Protein AF-A0A954PFH3-F1 (afdb_monomer_lite)

Secondary structure (DSSP, 8-state):
---------------------------------EEEEEEEEETTEEEEEEEEEEEETTEEEEEEE-SS-EEEEEEEEE-SSEEEEEEEEEETTEEEEEEEEEEEETTEEEEEEEEEETTEEEEEEEEEEEE---HHHH-EEEEE-EE-TTS-EE--EEEEEEETTEEEEEEEETTEEEE-EEEEEETTEEEEEEEEEETTEEEEEEEEEEEETTEEEEEEEEEETTEEEEEEEEEEE----HHHHHH-EEEEEEEE-TT--EE--EEEEEEETTEEEEEEEETTEEEEE---EEETTEEEEEEEEEETTEEEEEEEEEEEETTEEEEEEEEEETTEEEEEEEEEEE--

Sequence (348 aa):
MKVCSPRGFLKVLTLLAAMLPCIQANAKDAVLDGTWKWQSEIGDSTIHSVLQLETEGKTLTGNYRNDNINVPINKAEFDGKSVSFEIRFEYNGNEMTGKFKGSYEDTKIAGEIEILNGSQTAIEFPWNASRSTEAKDVVGDWDFHYTAPDGVTYEPRLTVALADGKLTGKISTGQDSLDVRDLKLEDHTLSFRYNIPYQGQDLSLFYQCQPRGNKLNGLLEYSFGGQSGDFDIEATRQVMDKNLVAFVGQWACEATDPDGVEHRPVLTVEKNGKGLKAVIDNGGLKTTVDEIKYADGHYIFSCVFSHDGLDVSLNWKCKTDGDGLSGEIDYDANGDRGTLSVVGKRKN

pLDDT: mean 88.37, std 16.19, range [28.97, 98.5]

Radius of gyration: 29.62 Å; chains: 1; bounding box: 73×47×129 Å

Structure (mmCIF, N/CA/C/O backbone):
data_AF-A0A954PFH3-F1
#
_entry.id   AF-A0A954PFH3-F1
#
loop_
_atom_site.group_PDB
_atom_site.id
_atom_site.type_symbol
_atom_site.label_atom_id
_atom_site.label_alt_id
_atom_site.label_comp_id
_atom_site.label_asym_id
_atom_site.label_entity_id
_atom_site.label_seq_id
_atom_site.pdbx_PDB_ins_code
_atom_site.Cartn_x
_atom_site.Cartn_y
_atom_site.Cartn_z
_atom_site.occupancy
_atom_site.B_iso_or_equiv
_atom_site.auth_seq_id
_atom_site.auth_comp_id
_atom_site.auth_asym_id
_atom_site.auth_atom_id
_atom_site.pdbx_PDB_model_num
ATOM 1 N N . MET A 1 1 ? -2.648 -19.316 92.237 1.00 36.91 1 MET A N 1
ATOM 2 C CA . MET A 1 1 ? -3.486 -20.213 91.407 1.00 36.91 1 MET A CA 1
ATOM 3 C C . MET A 1 1 ? -4.575 -19.385 90.750 1.00 36.91 1 MET A C 1
ATOM 5 O O . MET A 1 1 ? -5.242 -18.702 91.509 1.00 36.91 1 MET A O 1
ATOM 9 N N . LYS A 1 2 ? -4.775 -19.537 89.422 1.00 39.62 2 LYS A N 1
ATOM 10 C CA . LYS A 1 2 ? -5.997 -19.187 88.647 1.00 39.62 2 LYS A CA 1
ATOM 11 C C . LYS A 1 2 ? -6.385 -17.686 88.622 1.00 39.62 2 LYS A C 1
ATOM 13 O O . LYS A 1 2 ? -6.405 -17.064 89.664 1.00 39.62 2 LYS A O 1
ATOM 18 N N . VAL A 1 3 ? -6.777 -16.987 87.554 1.00 36.62 3 VAL A N 1
ATOM 19 C CA . VAL A 1 3 ? -6.929 -17.058 86.075 1.00 36.62 3 VAL A CA 1
ATOM 20 C C . VAL A 1 3 ? -7.016 -15.549 85.689 1.00 36.62 3 VAL A C 1
ATOM 22 O O . VAL A 1 3 ? -7.466 -14.763 86.516 1.00 36.62 3 VAL A O 1
ATOM 25 N N . CYS A 1 4 ? -6.518 -15.022 84.568 1.00 33.00 4 CYS A N 1
ATOM 26 C CA . CYS A 1 4 ? -7.296 -14.788 83.340 1.00 33.00 4 CYS A CA 1
ATOM 27 C C . CYS A 1 4 ? -6.494 -13.913 82.363 1.00 33.00 4 CYS A C 1
ATOM 29 O O . CYS A 1 4 ? -5.795 -12.990 82.767 1.00 33.00 4 CYS A O 1
ATOM 31 N N . SER A 1 5 ? -6.641 -14.238 81.082 1.00 35.88 5 SER A N 1
ATOM 32 C CA . SER A 1 5 ? -6.096 -13.572 79.894 1.00 35.88 5 SER A CA 1
ATOM 33 C C . SER A 1 5 ? -7.120 -12.533 79.348 1.00 35.88 5 SER A C 1
ATOM 35 O O . SER A 1 5 ? -8.049 -12.183 80.074 1.00 35.88 5 SER A O 1
ATOM 37 N N . PRO A 1 6 ? -7.069 -12.084 78.079 1.00 58.31 6 PRO A N 1
ATOM 38 C CA . PRO A 1 6 ? -6.488 -10.838 77.566 1.00 58.31 6 PRO A CA 1
ATOM 39 C C . PRO A 1 6 ? -7.574 -9.889 76.992 1.00 58.31 6 PRO A C 1
ATOM 41 O O . PRO A 1 6 ? -8.746 -10.259 76.962 1.00 58.31 6 PRO A O 1
ATOM 44 N N . ARG A 1 7 ? -7.195 -8.713 76.452 1.00 37.19 7 ARG A N 1
ATOM 45 C CA . ARG A 1 7 ? -7.704 -8.110 75.183 1.00 37.19 7 ARG A CA 1
ATOM 46 C C . ARG A 1 7 ? -7.500 -6.591 75.140 1.00 37.19 7 ARG A C 1
ATOM 48 O O . ARG A 1 7 ? -8.089 -5.852 75.917 1.00 37.19 7 ARG A O 1
ATOM 55 N N . GLY A 1 8 ? -6.766 -6.144 74.127 1.00 34.28 8 GLY A N 1
ATOM 56 C CA . GLY A 1 8 ? -6.786 -4.777 73.612 1.00 34.28 8 GLY A CA 1
ATOM 57 C C . GLY A 1 8 ? -6.535 -4.834 72.109 1.00 34.28 8 GLY A C 1
ATOM 58 O O . GLY A 1 8 ? -5.398 -4.759 71.666 1.00 34.28 8 GLY A O 1
ATOM 59 N N . PHE A 1 9 ? -7.597 -5.087 71.343 1.00 35.50 9 PHE A N 1
ATOM 60 C CA . PHE A 1 9 ? -7.605 -5.078 69.879 1.00 35.50 9 PHE A CA 1
ATOM 61 C C . PHE A 1 9 ? -7.481 -3.631 69.380 1.00 35.50 9 PHE A C 1
ATOM 63 O O . PHE A 1 9 ? -8.394 -2.840 69.607 1.00 35.50 9 PHE A O 1
ATOM 70 N N . LEU A 1 10 ? -6.412 -3.300 68.652 1.00 29.59 10 LEU A N 1
ATOM 71 C CA . LEU A 1 10 ? -6.372 -2.114 67.796 1.00 29.59 10 LEU A CA 1
ATOM 72 C C . LEU A 1 10 ? -6.650 -2.568 66.357 1.00 29.59 10 LEU A C 1
ATOM 74 O O . LEU A 1 10 ? -5.826 -3.231 65.731 1.00 29.59 10 LEU A O 1
ATOM 78 N N . LYS A 1 11 ? -7.852 -2.269 65.855 1.00 35.09 11 LYS A N 1
ATOM 79 C CA . LYS A 1 11 ? -8.213 -2.465 64.446 1.00 35.09 11 LYS A CA 1
ATOM 80 C C . LYS A 1 11 ? -7.537 -1.370 63.620 1.00 35.09 11 LYS A C 1
ATOM 82 O O . LYS A 1 11 ? -7.971 -0.224 63.665 1.00 35.09 11 LYS A O 1
ATOM 87 N N . VAL A 1 12 ? -6.503 -1.725 62.864 1.00 32.19 12 VAL A N 1
ATOM 88 C CA . VAL A 1 12 ? -5.984 -0.887 61.776 1.00 32.19 12 VAL A CA 1
ATOM 89 C C . VAL A 1 12 ? -6.820 -1.199 60.537 1.00 32.19 12 VAL A C 1
ATOM 91 O O . VAL A 1 12 ? -6.791 -2.312 60.019 1.00 32.19 12 VAL A O 1
ATOM 94 N N . LEU A 1 13 ? -7.636 -0.232 60.122 1.00 31.58 13 LEU A N 1
ATOM 95 C CA . LEU A 1 13 ? -8.399 -0.269 58.881 1.00 31.58 13 LEU A CA 1
ATOM 96 C C . LEU A 1 13 ? -7.487 0.252 57.763 1.00 31.58 13 LEU A C 1
ATOM 98 O O . LEU A 1 13 ? -7.365 1.459 57.569 1.00 31.58 13 LEU A O 1
ATOM 102 N N . THR A 1 14 ? -6.801 -0.650 57.064 1.00 35.19 14 THR A N 1
ATOM 103 C CA . THR A 1 14 ? -5.990 -0.302 55.892 1.00 35.19 14 THR A CA 1
ATOM 104 C C . THR A 1 14 ? -6.918 -0.150 54.688 1.00 35.19 14 THR A C 1
ATOM 106 O O . THR A 1 14 ? -7.378 -1.138 54.118 1.00 35.19 14 THR A O 1
ATOM 109 N N . LEU A 1 15 ? -7.236 1.094 54.326 1.00 28.97 15 LEU A N 1
ATOM 110 C CA . LEU A 1 15 ? -7.952 1.423 53.096 1.00 28.97 15 LEU A CA 1
ATOM 111 C C . LEU A 1 15 ? -6.965 1.288 51.923 1.00 28.97 15 LEU A C 1
ATOM 113 O O . LEU A 1 15 ? -6.173 2.191 51.660 1.00 28.97 15 LEU A O 1
ATOM 117 N N . LEU A 1 16 ? -6.964 0.134 51.255 1.00 32.41 16 LEU A N 1
ATOM 118 C CA . LEU A 1 16 ? -6.211 -0.071 50.019 1.00 32.41 16 LEU A CA 1
ATOM 119 C C . LEU A 1 16 ? -7.017 0.560 48.873 1.00 32.41 16 LEU A C 1
ATOM 121 O O . LEU A 1 16 ? -7.935 -0.055 48.334 1.00 32.41 16 LEU A O 1
ATOM 125 N N . ALA A 1 17 ? -6.725 1.819 48.545 1.00 37.28 17 ALA A N 1
ATOM 126 C CA . ALA A 1 17 ? -7.221 2.435 47.321 1.00 37.28 17 ALA A CA 1
ATOM 127 C C . ALA A 1 17 ? -6.550 1.728 46.135 1.00 37.28 17 ALA A C 1
ATOM 129 O O . ALA A 1 17 ? -5.360 1.916 45.885 1.00 37.28 17 ALA A O 1
ATOM 130 N N . ALA A 1 18 ? -7.302 0.881 45.433 1.00 39.62 18 ALA A N 1
ATOM 131 C CA . ALA A 1 18 ? -6.901 0.371 44.133 1.00 39.62 18 ALA A CA 1
ATOM 132 C C . ALA A 1 18 ? -6.819 1.563 43.167 1.00 39.62 18 ALA A C 1
ATOM 134 O O . ALA A 1 18 ? -7.839 2.046 42.677 1.00 39.62 18 ALA A O 1
ATOM 135 N N . MET A 1 19 ? -5.607 2.073 42.937 1.00 36.25 19 MET A N 1
ATOM 136 C CA . MET A 1 19 ? -5.338 2.923 41.784 1.00 36.25 19 MET A CA 1
ATOM 137 C C . MET A 1 19 ? -5.490 2.045 40.546 1.00 36.25 19 MET A C 1
ATOM 139 O O . MET A 1 19 ? -4.603 1.256 40.229 1.00 36.25 19 MET A O 1
ATOM 143 N N . LEU A 1 20 ? -6.634 2.157 39.866 1.00 36.69 20 LEU A N 1
ATOM 144 C CA . LEU A 1 20 ? -6.690 1.776 38.462 1.00 36.69 20 LEU A CA 1
ATOM 145 C C . LEU A 1 20 ? -5.627 2.610 37.732 1.00 36.69 20 LEU A C 1
ATOM 147 O O . LEU A 1 20 ? -5.618 3.833 37.919 1.00 36.69 20 LEU A O 1
ATOM 151 N N . PRO A 1 21 ? -4.740 2.003 36.926 1.00 33.88 21 PRO A N 1
ATOM 152 C CA . PRO A 1 21 ? -3.940 2.774 35.996 1.00 33.88 21 PRO A CA 1
ATOM 153 C C . PRO A 1 21 ? -4.910 3.538 35.094 1.00 33.88 21 PRO A C 1
ATOM 155 O O . PRO A 1 21 ? -5.675 2.963 34.321 1.00 33.88 21 PRO A O 1
ATOM 158 N N . CYS A 1 22 ? -4.927 4.858 35.264 1.00 32.38 22 CYS A N 1
ATOM 159 C C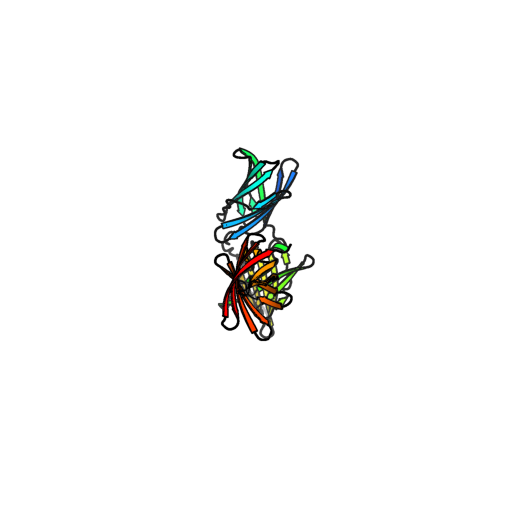A . CYS A 1 22 ? -5.501 5.758 34.288 1.00 32.38 22 CYS A CA 1
ATOM 160 C C . CYS A 1 22 ? -4.612 5.612 33.057 1.00 32.38 22 CYS A C 1
ATOM 162 O O . CYS A 1 22 ? -3.490 6.119 33.057 1.00 32.38 22 CYS A O 1
ATOM 164 N N . ILE A 1 23 ? -5.076 4.855 32.061 1.00 38.12 23 ILE A N 1
ATOM 165 C CA . ILE A 1 23 ? -4.494 4.873 30.723 1.00 38.12 23 ILE A CA 1
ATOM 166 C C . ILE A 1 23 ? -4.633 6.324 30.271 1.00 38.12 23 ILE A C 1
ATOM 168 O O . ILE A 1 23 ? -5.717 6.773 29.892 1.00 38.12 23 ILE A O 1
ATOM 172 N N . GLN A 1 24 ? -3.559 7.093 30.420 1.00 32.38 24 GLN A N 1
ATOM 173 C CA . GLN A 1 24 ? -3.474 8.416 29.840 1.00 32.38 24 GLN A CA 1
ATOM 174 C C . GLN A 1 24 ? -3.449 8.180 28.339 1.00 32.38 24 GLN A C 1
ATOM 176 O O . GLN A 1 24 ? -2.426 7.801 27.779 1.00 32.38 24 GLN A O 1
ATOM 181 N N . ALA A 1 25 ? -4.607 8.337 27.699 1.00 34.12 25 ALA A N 1
ATOM 182 C CA . ALA A 1 25 ? -4.674 8.468 26.261 1.00 34.12 25 ALA A CA 1
ATOM 183 C C . ALA A 1 25 ? -3.832 9.698 25.906 1.00 34.12 25 ALA A C 1
ATOM 185 O O . ALA A 1 25 ? -4.303 10.833 26.009 1.00 34.12 25 ALA A O 1
ATOM 186 N N . ASN A 1 26 ? -2.565 9.473 25.550 1.00 38.84 26 ASN A N 1
ATOM 187 C CA . ASN A 1 26 ? -1.795 10.443 24.792 1.00 38.84 26 ASN A CA 1
ATOM 188 C C . ASN A 1 26 ? -2.702 10.906 23.654 1.00 38.84 26 ASN A C 1
ATOM 190 O O . ASN A 1 26 ? -3.386 10.079 23.042 1.00 38.84 26 ASN A O 1
ATOM 194 N N . ALA A 1 27 ? -2.780 12.219 23.434 1.00 36.53 27 ALA A N 1
ATOM 195 C CA . ALA A 1 27 ? -3.540 12.783 22.330 1.00 36.53 27 ALA A CA 1
ATOM 196 C C . ALA A 1 27 ? -2.949 12.218 21.033 1.00 36.53 27 ALA A C 1
ATOM 198 O O . ALA A 1 27 ? -1.968 12.734 20.512 1.00 36.53 27 ALA A O 1
ATOM 199 N N . LYS A 1 28 ? -3.500 11.086 20.590 1.00 54.47 28 LYS A N 1
ATOM 200 C CA . LYS A 1 28 ? -3.125 10.391 19.369 1.00 54.47 28 LYS A CA 1
ATOM 201 C C . LYS A 1 28 ? -3.352 11.393 18.250 1.00 54.47 28 LYS A C 1
ATOM 203 O O . LYS A 1 28 ? -4.470 11.900 18.125 1.00 54.47 28 LYS A O 1
ATOM 208 N N . ASP A 1 29 ? -2.313 11.690 17.476 1.00 66.62 29 ASP A N 1
ATOM 209 C CA . ASP A 1 29 ? -2.469 12.486 16.264 1.00 66.62 29 ASP A CA 1
ATOM 210 C C . ASP A 1 29 ? -3.638 11.907 15.462 1.00 66.62 29 ASP A C 1
ATOM 212 O O . ASP A 1 29 ? -3.752 10.691 15.277 1.00 66.62 29 ASP A O 1
ATOM 216 N N . ALA A 1 30 ? -4.575 12.761 15.063 1.00 80.44 30 ALA A N 1
ATOM 217 C CA . ALA A 1 30 ? -5.761 12.320 14.353 1.00 80.44 30 ALA A CA 1
ATOM 218 C C . ALA A 1 30 ? -5.347 11.718 12.998 1.00 80.44 30 ALA A C 1
ATOM 220 O O . ALA A 1 30 ? -4.820 12.428 12.144 1.00 80.44 30 ALA A O 1
ATOM 221 N N . VAL A 1 31 ? -5.582 10.416 12.791 1.00 87.38 31 VAL A N 1
ATOM 222 C CA . VAL A 1 31 ? -5.240 9.722 11.535 1.00 87.38 31 VAL A CA 1
ATOM 223 C C . VAL A 1 31 ? -6.499 9.325 10.769 1.00 87.38 31 VAL A C 1
ATOM 225 O O . VAL A 1 31 ? -7.188 8.359 11.114 1.00 87.38 31 VAL A O 1
ATOM 228 N N . LEU A 1 32 ? -6.778 10.054 9.689 1.00 92.38 32 LEU A N 1
ATOM 229 C CA . LEU A 1 32 ? -7.942 9.819 8.836 1.00 92.38 32 LEU A CA 1
ATOM 230 C C . LEU A 1 32 ? -7.763 8.623 7.878 1.00 92.38 32 LEU A C 1
ATOM 232 O O . LEU A 1 32 ? -8.754 8.051 7.422 1.00 92.38 32 LEU A O 1
ATOM 236 N N . ASP A 1 33 ? -6.519 8.212 7.618 1.00 93.00 33 ASP A N 1
ATOM 237 C CA . ASP A 1 33 ? -6.161 7.136 6.689 1.00 93.00 33 ASP A CA 1
ATOM 238 C C . ASP A 1 33 ? -6.916 5.829 6.957 1.00 93.00 33 ASP A C 1
ATOM 240 O O . ASP A 1 33 ? -7.136 5.423 8.105 1.00 93.00 33 ASP A O 1
ATOM 244 N N . GLY A 1 34 ? -7.257 5.127 5.879 1.00 92.81 34 GLY A N 1
ATOM 245 C CA . GLY A 1 34 ? -7.949 3.845 5.894 1.00 92.81 34 GLY A CA 1
ATOM 246 C C . GLY A 1 34 ? -9.275 3.865 5.140 1.00 92.81 34 GLY A C 1
ATOM 247 O O . GLY A 1 34 ? -9.565 4.765 4.352 1.00 92.81 34 GLY A O 1
ATOM 248 N N . THR A 1 35 ? -10.076 2.829 5.378 1.00 94.38 35 THR A N 1
ATOM 249 C CA . THR A 1 35 ? -11.357 2.625 4.701 1.00 94.38 35 THR A CA 1
ATOM 250 C C . THR A 1 35 ? -12.517 3.067 5.589 1.00 94.38 35 THR A C 1
ATOM 252 O O . THR A 1 35 ? -12.589 2.740 6.776 1.00 94.38 35 THR A O 1
ATOM 255 N N . TRP A 1 36 ? -13.462 3.768 4.979 1.00 96.88 36 TRP A N 1
ATOM 256 C CA . TRP A 1 36 ? -14.671 4.309 5.580 1.00 96.88 36 TRP A CA 1
ATOM 257 C C . TRP A 1 36 ? -15.882 3.817 4.806 1.00 96.88 36 TRP A C 1
ATOM 259 O O . TRP A 1 36 ? -15.852 3.763 3.576 1.00 96.88 36 TRP A O 1
ATOM 269 N N . LYS A 1 37 ? -16.949 3.451 5.513 1.00 96.62 37 LYS A N 1
ATOM 270 C CA . LYS A 1 37 ? -18.179 2.952 4.901 1.00 96.62 37 LYS A CA 1
ATOM 271 C C . LYS A 1 37 ? -19.409 3.575 5.518 1.00 96.62 37 LYS A C 1
ATOM 273 O O . LYS A 1 37 ? -19.459 3.795 6.726 1.00 96.62 37 LYS A O 1
ATOM 278 N N . TRP A 1 38 ? -20.410 3.806 4.685 1.00 97.50 38 TRP A N 1
ATOM 279 C CA . TRP A 1 38 ? -21.738 4.218 5.116 1.00 97.50 38 TRP A CA 1
ATOM 280 C C . TRP A 1 38 ? -22.794 3.736 4.137 1.00 97.50 38 TRP A C 1
ATOM 282 O O . TRP A 1 38 ? -22.499 3.271 3.032 1.00 97.50 38 TRP A O 1
ATOM 292 N N . GLN A 1 39 ? -24.033 3.887 4.576 1.00 95.81 39 GLN A N 1
ATOM 293 C CA . GLN A 1 39 ? -25.226 3.678 3.786 1.00 95.81 39 GLN A CA 1
ATOM 294 C C . GLN A 1 39 ? -26.020 4.983 3.762 1.00 95.81 39 GLN A C 1
ATOM 296 O O . GLN A 1 39 ? -26.132 5.658 4.788 1.00 95.81 39 GLN A O 1
ATOM 301 N N . SER A 1 40 ? -26.545 5.337 2.594 1.00 93.19 40 SER A N 1
ATOM 302 C CA . SER A 1 40 ? -27.431 6.488 2.412 1.00 93.19 40 SER A CA 1
ATOM 303 C C . SER A 1 40 ? -28.746 6.016 1.809 1.00 93.19 40 SER A C 1
ATOM 305 O O . SER A 1 40 ? -28.733 5.272 0.831 1.00 93.19 40 SER A O 1
ATOM 307 N N . GLU A 1 41 ? -29.861 6.468 2.377 1.00 91.12 41 GLU A N 1
ATOM 308 C CA . GLU A 1 41 ? -31.196 6.262 1.811 1.00 91.12 41 GLU A CA 1
ATOM 309 C C . GLU A 1 41 ? -31.586 7.514 1.023 1.00 91.12 41 GLU A C 1
ATOM 311 O O . GLU A 1 41 ? -31.682 8.605 1.591 1.00 91.12 41 GLU A O 1
ATOM 316 N N . ILE A 1 42 ? -31.779 7.373 -0.288 1.00 86.25 42 ILE A N 1
ATOM 317 C CA . ILE A 1 42 ? -32.183 8.464 -1.178 1.00 86.25 42 ILE A CA 1
ATOM 318 C C . ILE A 1 42 ? -33.427 8.014 -1.940 1.00 86.25 42 ILE A C 1
ATOM 320 O O . ILE A 1 42 ? -33.354 7.193 -2.855 1.00 86.25 42 ILE A O 1
ATOM 324 N N . GLY A 1 43 ? -34.587 8.550 -1.554 1.00 86.69 43 GLY A N 1
ATOM 325 C CA . GLY A 1 43 ? -35.873 8.048 -2.040 1.00 86.69 43 GLY A CA 1
ATOM 326 C C . GLY A 1 43 ? -36.060 6.580 -1.649 1.00 86.69 43 GLY A C 1
ATOM 327 O O . GLY A 1 43 ? -35.909 6.239 -0.481 1.00 86.69 43 GLY A O 1
ATOM 328 N N . ASP A 1 44 ? -36.339 5.722 -2.633 1.00 89.31 44 ASP A N 1
ATOM 329 C CA . ASP A 1 44 ? -36.506 4.271 -2.442 1.00 89.31 44 ASP A CA 1
ATOM 330 C C . ASP A 1 44 ? -35.204 3.473 -2.661 1.00 89.31 44 ASP A C 1
ATOM 332 O O . ASP A 1 44 ? -35.228 2.246 -2.749 1.00 89.31 44 ASP A O 1
ATOM 336 N N . SER A 1 45 ? -34.065 4.156 -2.825 1.00 88.75 45 SER A N 1
ATOM 337 C CA . SER A 1 45 ? -32.772 3.528 -3.105 1.00 88.75 45 SER A CA 1
ATOM 338 C C . SER A 1 45 ? -31.824 3.615 -1.918 1.00 88.75 45 SER A C 1
ATOM 340 O O . SER A 1 45 ? -31.603 4.686 -1.353 1.00 88.75 45 SER A O 1
ATOM 342 N N . THR A 1 46 ? -31.185 2.487 -1.629 1.00 93.69 46 THR A N 1
ATOM 343 C CA . THR A 1 46 ? -30.094 2.373 -0.667 1.00 93.69 46 THR A CA 1
ATOM 344 C C . THR A 1 46 ? -28.758 2.392 -1.406 1.00 93.69 46 THR A C 1
ATOM 346 O O . THR A 1 46 ? -28.533 1.575 -2.296 1.00 93.69 46 THR A O 1
ATOM 349 N N . ILE A 1 47 ? -27.852 3.297 -1.033 1.00 92.81 47 ILE A N 1
ATOM 350 C CA . ILE A 1 47 ? -26.514 3.408 -1.631 1.00 92.81 47 ILE A CA 1
ATOM 351 C C . ILE A 1 47 ? -25.464 2.976 -0.614 1.00 92.81 47 ILE A C 1
ATOM 353 O O . ILE A 1 47 ? -25.314 3.605 0.436 1.00 92.81 47 ILE A O 1
ATOM 357 N N . HIS A 1 48 ? -24.680 1.954 -0.959 1.00 96.12 48 HIS A N 1
ATOM 358 C CA . HIS A 1 48 ? -23.521 1.535 -0.177 1.00 96.12 48 HIS A CA 1
ATOM 359 C C . HIS A 1 48 ? -22.273 2.257 -0.666 1.00 96.12 48 HIS A C 1
ATOM 361 O O . HIS A 1 48 ? -21.844 2.101 -1.807 1.00 96.12 48 HIS A O 1
ATOM 367 N N . SER A 1 49 ? -21.681 3.057 0.211 1.00 97.12 49 SER A N 1
ATOM 368 C CA . SER A 1 49 ? -20.517 3.865 -0.126 1.00 97.12 49 SER A CA 1
ATOM 369 C C . SER A 1 49 ? -19.273 3.385 0.607 1.00 97.12 49 SER A C 1
ATOM 371 O O . SER A 1 49 ? -19.322 2.993 1.776 1.00 97.12 49 SER A O 1
ATOM 373 N N . VAL A 1 50 ? -18.144 3.447 -0.092 1.00 97.12 50 VAL A N 1
ATOM 374 C CA . VAL A 1 50 ? -16.807 3.156 0.414 1.00 97.12 50 VAL A CA 1
ATOM 375 C C . VAL A 1 50 ? -15.896 4.321 0.051 1.00 97.12 50 VAL A C 1
ATOM 377 O O . VAL A 1 50 ? -15.805 4.706 -1.111 1.00 97.12 50 VAL A O 1
ATOM 380 N N . LEU A 1 51 ? -15.186 4.852 1.037 1.00 97.38 51 LEU A N 1
ATOM 381 C CA . LEU A 1 51 ? -14.155 5.865 0.856 1.00 97.38 51 LEU A CA 1
ATOM 382 C C . LEU A 1 51 ? -12.836 5.314 1.394 1.00 97.38 51 LEU A C 1
ATOM 384 O O . LEU A 1 51 ? -12.755 4.920 2.554 1.00 97.38 51 LEU A O 1
ATOM 388 N N . GLN A 1 52 ? -11.813 5.270 0.550 1.00 95.00 52 GLN A N 1
ATOM 389 C CA . GLN A 1 52 ? -10.450 4.911 0.940 1.00 95.00 52 GLN A CA 1
ATOM 390 C C . GLN A 1 52 ? -9.604 6.173 0.962 1.00 95.00 52 GLN A C 1
ATOM 392 O O . GLN A 1 52 ? -9.601 6.902 -0.027 1.00 95.00 52 GLN A O 1
ATOM 397 N N . LEU A 1 53 ? -8.924 6.425 2.078 1.00 95.06 53 LEU A N 1
ATOM 398 C CA . LEU A 1 53 ? -8.119 7.621 2.308 1.00 95.06 53 LEU A CA 1
ATOM 399 C C . LEU A 1 53 ? -6.679 7.259 2.656 1.00 95.06 53 LEU A C 1
ATOM 401 O O . LEU A 1 53 ? -6.437 6.322 3.419 1.00 95.06 53 LEU A O 1
ATOM 405 N N . GLU A 1 54 ? -5.746 8.048 2.141 1.00 90.69 54 GLU A N 1
ATOM 406 C CA . GLU A 1 54 ? -4.319 7.930 2.425 1.00 90.69 54 GLU A CA 1
ATOM 407 C C . GLU A 1 54 ? -3.661 9.312 2.467 1.00 90.69 54 GLU A C 1
ATOM 409 O O . GLU A 1 54 ? -3.913 10.159 1.602 1.00 90.69 54 GLU A O 1
ATOM 414 N N . THR A 1 55 ? -2.811 9.537 3.471 1.00 87.56 55 THR A N 1
ATOM 415 C CA . THR A 1 55 ? -2.049 10.777 3.615 1.00 87.56 55 THR A CA 1
ATOM 416 C C . THR A 1 55 ? -0.640 10.605 3.051 1.00 87.56 55 THR A C 1
ATOM 418 O O . THR A 1 55 ? 0.207 9.934 3.641 1.00 87.56 55 THR A O 1
ATOM 421 N N . GLU A 1 56 ? -0.355 11.291 1.944 1.00 77.06 56 GLU A N 1
ATOM 422 C CA . GLU A 1 56 ? 0.986 11.404 1.367 1.00 77.06 56 GLU A CA 1
ATOM 423 C C . GLU A 1 56 ? 1.586 12.767 1.748 1.00 77.06 56 GLU A C 1
ATOM 425 O O . GLU A 1 56 ? 1.246 13.821 1.199 1.00 77.06 56 GLU A O 1
ATOM 430 N N . GLY A 1 57 ? 2.479 12.776 2.741 1.00 76.81 57 GLY A N 1
ATOM 431 C CA . GLY A 1 57 ? 3.078 14.009 3.256 1.00 76.81 57 GLY A CA 1
ATOM 432 C C . GLY A 1 57 ? 2.044 14.922 3.924 1.00 76.81 57 GLY A C 1
ATOM 433 O O . GLY A 1 57 ? 1.638 14.669 5.053 1.00 76.81 57 GLY A O 1
ATOM 434 N N . LYS A 1 58 ? 1.649 16.009 3.246 1.00 77.94 58 LYS A N 1
ATOM 435 C CA . LYS A 1 58 ? 0.604 16.950 3.708 1.00 77.94 58 LYS A CA 1
ATOM 436 C C . LYS A 1 58 ? -0.699 16.839 2.913 1.00 77.94 58 LYS A C 1
ATOM 438 O O . LYS A 1 58 ? -1.623 17.610 3.157 1.00 77.94 58 LYS A O 1
ATOM 443 N N . THR A 1 59 ? -0.756 15.945 1.933 1.00 86.06 59 THR A N 1
ATOM 444 C CA . THR A 1 59 ? -1.883 15.835 1.012 1.00 86.06 59 THR A CA 1
ATOM 445 C C . THR A 1 59 ? -2.708 14.611 1.364 1.00 86.06 59 THR A C 1
ATOM 447 O O . THR A 1 59 ? -2.191 13.498 1.412 1.00 86.06 59 THR A O 1
ATOM 450 N N . LEU A 1 60 ? -4.004 14.826 1.582 1.00 92.06 60 LEU A N 1
ATOM 451 C CA . LEU A 1 60 ? -4.974 13.750 1.693 1.00 92.06 60 LEU A CA 1
ATOM 452 C C . LEU A 1 60 ? -5.405 13.337 0.286 1.00 92.06 60 LEU A C 1
ATOM 454 O O . LEU A 1 60 ? -5.844 14.163 -0.514 1.00 92.06 60 LEU A O 1
ATOM 458 N N . THR A 1 61 ? -5.271 12.057 -0.019 1.00 93.69 61 THR A N 1
ATOM 459 C CA . THR A 1 61 ? -5.711 11.463 -1.280 1.00 93.69 61 THR A CA 1
ATOM 460 C C . THR A 1 61 ? -6.689 10.338 -0.993 1.00 93.69 61 THR A C 1
ATOM 462 O O . THR A 1 61 ? -6.876 9.929 0.156 1.00 93.69 61 THR A O 1
ATOM 465 N N . GLY A 1 62 ? -7.361 9.853 -2.030 1.00 94.94 62 GLY A N 1
ATOM 466 C CA . GLY A 1 62 ? -8.304 8.774 -1.845 1.00 94.94 62 GLY A CA 1
ATOM 467 C C . GLY A 1 62 ? -9.158 8.473 -3.055 1.00 94.94 62 GLY A C 1
ATOM 468 O O . GLY A 1 62 ? -9.116 9.156 -4.080 1.00 94.94 62 GLY A O 1
ATOM 469 N N . ASN A 1 63 ? -9.970 7.440 -2.895 1.00 96.62 63 ASN A N 1
ATOM 470 C CA . ASN A 1 63 ? -10.902 6.978 -3.902 1.00 96.62 63 ASN A CA 1
ATOM 471 C C . ASN A 1 63 ? -12.270 6.737 -3.266 1.00 96.62 63 ASN A C 1
ATOM 473 O O . ASN A 1 63 ? -12.387 6.051 -2.245 1.00 96.62 63 ASN A O 1
ATOM 477 N N . TYR A 1 64 ? -13.298 7.304 -3.885 1.00 97.94 64 TYR A N 1
ATOM 478 C CA . TYR A 1 64 ? -14.690 7.082 -3.534 1.00 97.94 64 TYR A CA 1
ATOM 479 C C . TYR A 1 64 ? -15.294 6.038 -4.467 1.00 97.94 64 TYR A C 1
ATOM 481 O O . TYR A 1 64 ? -15.123 6.096 -5.688 1.00 97.94 64 TYR A O 1
ATOM 489 N N . ARG A 1 65 ? -16.052 5.107 -3.892 1.00 97.06 65 ARG A N 1
ATOM 490 C CA . ARG A 1 65 ? -16.783 4.100 -4.646 1.00 97.06 65 ARG A CA 1
ATOM 491 C C . ARG A 1 65 ? -18.167 3.845 -4.068 1.00 97.06 65 ARG A C 1
ATOM 493 O O . ARG A 1 65 ? -18.323 3.718 -2.857 1.00 97.06 65 ARG A O 1
ATOM 500 N N . ASN A 1 66 ? -19.136 3.667 -4.950 1.00 94.25 66 ASN A N 1
ATOM 501 C CA . ASN A 1 66 ? -20.399 2.992 -4.668 1.00 94.25 66 ASN A CA 1
ATOM 502 C C . ASN A 1 66 ? -20.689 1.981 -5.792 1.00 94.25 66 ASN A C 1
ATOM 504 O O . ASN A 1 66 ? -19.792 1.660 -6.572 1.00 94.25 66 ASN A O 1
ATOM 508 N N . ASP A 1 67 ? -21.917 1.475 -5.882 1.00 86.62 67 ASP A N 1
ATOM 509 C CA . ASP A 1 67 ? -22.281 0.440 -6.858 1.00 86.62 67 ASP A CA 1
ATOM 510 C C . ASP A 1 67 ? -22.085 0.858 -8.329 1.00 86.62 67 ASP A C 1
ATOM 512 O O . ASP A 1 67 ? -21.856 0.001 -9.179 1.00 86.62 67 ASP A O 1
ATOM 516 N N . ASN A 1 68 ? -22.129 2.160 -8.635 1.00 88.06 68 ASN A N 1
ATOM 517 C CA . ASN A 1 68 ? -22.067 2.681 -10.008 1.00 88.06 68 ASN A CA 1
ATOM 518 C C . ASN A 1 68 ? -20.899 3.647 -10.257 1.00 88.06 68 ASN A C 1
ATOM 520 O O . ASN A 1 68 ? -20.584 3.960 -11.402 1.00 88.06 68 ASN A O 1
ATOM 524 N N . ILE A 1 69 ? -20.271 4.152 -9.197 1.00 94.12 69 ILE A N 1
ATOM 525 C CA . ILE A 1 69 ? -19.247 5.196 -9.256 1.00 94.12 69 ILE A CA 1
ATOM 526 C C . ILE A 1 69 ? -17.959 4.641 -8.665 1.00 94.12 69 ILE A C 1
ATOM 528 O O . ILE A 1 69 ? -17.981 4.054 -7.589 1.00 94.12 69 ILE A O 1
ATOM 532 N N . ASN A 1 70 ? -16.832 4.878 -9.334 1.00 96.44 70 ASN A N 1
ATOM 533 C CA . ASN A 1 70 ? -15.495 4.605 -8.816 1.00 96.44 70 ASN A CA 1
ATOM 534 C C . ASN A 1 70 ? -14.541 5.703 -9.296 1.00 96.44 70 ASN A C 1
ATOM 536 O O . ASN A 1 70 ? -14.105 5.674 -10.447 1.00 96.44 70 ASN A O 1
ATOM 540 N N . VAL A 1 71 ? -14.294 6.705 -8.453 1.00 97.50 71 VAL A N 1
ATOM 541 C CA . VAL A 1 71 ? -13.595 7.935 -8.847 1.00 97.50 71 VAL A CA 1
ATOM 542 C C . VAL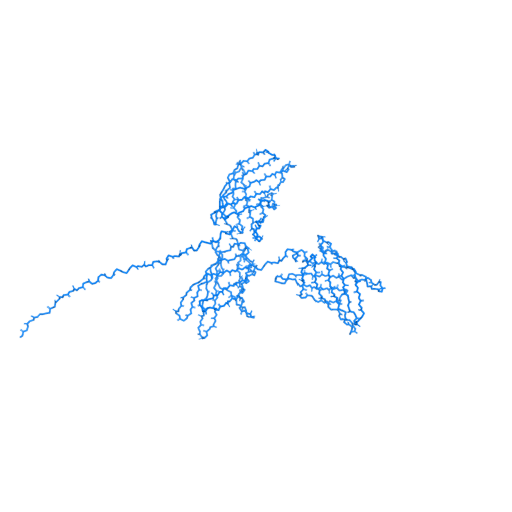 A 1 71 ? -12.649 8.423 -7.747 1.00 97.50 71 VAL A C 1
ATOM 544 O O . VAL A 1 71 ? -12.956 8.275 -6.558 1.00 97.50 71 VAL A O 1
ATOM 547 N N . PRO A 1 72 ? -11.520 9.056 -8.111 1.00 97.44 72 PRO A N 1
ATOM 548 C CA . PRO A 1 72 ? -10.649 9.691 -7.134 1.00 97.44 72 PRO A CA 1
ATOM 549 C C . PRO A 1 72 ? -11.349 10.879 -6.464 1.00 97.44 72 PRO A C 1
ATOM 551 O O . PRO A 1 72 ? -12.182 11.563 -7.071 1.00 97.44 72 PRO A O 1
ATOM 554 N N . ILE A 1 73 ? -10.971 11.157 -5.217 1.00 97.75 73 ILE A N 1
ATOM 555 C CA . ILE A 1 73 ? -11.377 12.391 -4.538 1.00 97.75 73 ILE A CA 1
ATOM 556 C C . ILE A 1 73 ? -10.506 13.567 -4.989 1.00 97.75 73 ILE A C 1
ATOM 558 O O . ILE A 1 73 ? -9.371 13.406 -5.430 1.00 97.75 73 ILE A O 1
ATOM 562 N N . ASN A 1 74 ? -11.038 14.772 -4.842 1.00 96.56 74 ASN A N 1
ATOM 563 C CA . ASN A 1 74 ? -10.411 16.029 -5.225 1.00 96.56 74 ASN A CA 1
ATOM 564 C C . ASN A 1 74 ? -10.551 17.037 -4.085 1.00 96.56 74 ASN A C 1
ATOM 566 O O . ASN A 1 74 ? -11.478 16.934 -3.286 1.00 96.56 74 ASN A O 1
ATOM 570 N N . LYS A 1 75 ? -9.662 18.039 -4.038 1.00 95.56 75 LYS A N 1
ATOM 571 C CA . LYS A 1 75 ? -9.701 19.137 -3.049 1.00 95.56 75 LYS A CA 1
ATOM 572 C C . LYS A 1 75 ? -9.914 18.645 -1.610 1.00 95.56 75 LYS A C 1
ATOM 574 O O . LYS A 1 75 ? -10.751 19.173 -0.885 1.00 95.56 75 LYS A O 1
ATOM 579 N N . ALA A 1 76 ? -9.213 17.578 -1.243 1.00 96.69 76 ALA A N 1
ATOM 580 C CA . ALA A 1 76 ? -9.364 16.989 0.070 1.00 96.69 76 ALA A CA 1
ATOM 581 C C . ALA A 1 76 ? -8.614 17.824 1.115 1.00 96.69 76 ALA A C 1
ATOM 583 O O . ALA A 1 76 ? -7.441 18.154 0.935 1.00 96.69 76 ALA A O 1
ATOM 584 N N . GLU A 1 77 ? -9.292 18.141 2.209 1.00 94.62 77 GLU A N 1
ATOM 585 C CA . GLU A 1 77 ? -8.764 18.900 3.336 1.00 94.62 77 GLU A CA 1
ATOM 586 C C . GLU A 1 77 ? -9.080 18.156 4.634 1.00 94.62 77 GLU A C 1
ATOM 588 O O . GLU A 1 77 ? -10.183 17.633 4.802 1.00 94.62 77 GLU A O 1
ATOM 593 N N . PHE A 1 78 ? -8.113 18.115 5.551 1.00 93.44 78 PHE A N 1
ATOM 594 C CA . PHE A 1 78 ? -8.285 17.561 6.889 1.00 93.44 78 PHE A CA 1
ATOM 595 C C . PHE A 1 78 ? -7.470 18.364 7.899 1.00 93.44 78 PHE A C 1
ATOM 597 O O . PHE A 1 78 ? -6.266 18.545 7.728 1.00 93.44 78 PHE A O 1
ATOM 604 N N . ASP A 1 79 ? -8.127 18.837 8.955 1.00 90.81 79 ASP A N 1
ATOM 605 C CA . ASP A 1 79 ? -7.510 19.660 10.007 1.00 90.81 79 ASP A CA 1
ATOM 606 C C . ASP A 1 79 ? -7.325 18.907 11.341 1.00 90.81 79 ASP A C 1
ATOM 608 O O . ASP A 1 79 ? -6.979 19.504 12.362 1.00 90.81 79 ASP A O 1
ATOM 612 N N . GLY A 1 80 ? -7.577 17.594 11.346 1.00 90.69 80 GLY A N 1
ATOM 613 C CA . GLY A 1 80 ? -7.575 16.753 12.545 1.00 90.69 80 GLY A CA 1
ATOM 614 C C . GLY A 1 80 ? -8.951 16.572 13.196 1.00 90.69 80 GLY A C 1
ATOM 615 O O . GLY A 1 80 ? -9.124 15.656 13.999 1.00 90.69 80 GLY A O 1
ATOM 616 N N . LYS A 1 81 ? -9.936 17.409 12.857 1.00 93.94 81 LYS A N 1
ATOM 617 C CA . LYS A 1 81 ? -11.296 17.393 13.430 1.00 93.94 81 LYS A CA 1
ATOM 618 C C . LYS A 1 81 ? -12.393 17.417 12.379 1.00 93.94 81 LYS A C 1
ATOM 620 O O . LYS A 1 81 ? -13.493 16.946 12.645 1.00 93.94 81 LYS A O 1
ATOM 625 N N . SER A 1 82 ? -12.123 17.976 11.211 1.00 95.25 82 SER A N 1
ATOM 626 C CA . SER A 1 82 ? -13.052 18.080 10.101 1.00 95.25 82 SER A CA 1
ATOM 627 C C . SER A 1 82 ? -12.376 17.650 8.809 1.00 95.25 82 SER A C 1
ATOM 629 O O . SER A 1 82 ? -11.178 17.862 8.616 1.00 95.25 82 SER A O 1
ATOM 631 N N . VAL A 1 83 ? -13.153 17.005 7.945 1.00 96.94 83 VAL A N 1
ATOM 632 C CA . VAL A 1 83 ? -12.747 16.585 6.608 1.00 96.94 83 VAL A CA 1
ATOM 633 C C . VAL A 1 83 ? -13.681 17.205 5.579 1.00 96.94 83 VAL A C 1
ATOM 635 O O . VAL A 1 83 ? -14.900 17.252 5.774 1.00 96.94 83 VAL A O 1
ATOM 638 N N . SER A 1 84 ? -13.120 17.638 4.455 1.00 97.81 84 SER A N 1
ATOM 639 C CA . SER A 1 84 ? -13.896 17.932 3.255 1.00 97.81 84 SER A CA 1
ATOM 640 C C . SER A 1 84 ? -13.201 17.418 2.004 1.00 97.81 84 SER A C 1
ATOM 642 O O . SER A 1 84 ? -11.982 17.283 1.990 1.00 97.81 84 SER A O 1
ATOM 644 N N . PHE A 1 85 ? -13.974 17.075 0.977 1.00 98.25 85 PHE A N 1
ATOM 645 C CA . PHE A 1 85 ? -13.460 16.712 -0.344 1.00 98.25 85 PHE A CA 1
ATOM 646 C C . PHE A 1 85 ? -14.568 16.805 -1.396 1.00 98.25 85 PHE A C 1
ATOM 648 O O . PHE A 1 85 ? -15.753 16.920 -1.079 1.00 98.25 85 PHE A O 1
ATOM 655 N N . GLU A 1 86 ? -14.183 16.728 -2.663 1.00 98.31 86 GLU A N 1
ATOM 656 C CA . GLU A 1 86 ? -15.085 16.669 -3.806 1.00 98.31 86 GLU A CA 1
ATOM 657 C C . GLU A 1 86 ? -14.882 15.371 -4.594 1.00 98.31 86 GLU A C 1
ATOM 659 O O . GLU A 1 86 ? -13.765 14.875 -4.735 1.00 98.31 86 GLU A O 1
ATOM 664 N N . ILE A 1 87 ? -15.949 14.854 -5.188 1.00 97.94 87 ILE A N 1
ATOM 665 C CA . ILE A 1 87 ? -15.894 13.831 -6.235 1.00 97.94 87 ILE A CA 1
ATOM 666 C C . ILE A 1 87 ? -16.541 14.386 -7.500 1.00 97.94 87 ILE A C 1
ATOM 668 O O . ILE A 1 87 ? -17.462 15.202 -7.425 1.00 97.94 87 ILE A O 1
ATOM 672 N N . ARG A 1 88 ? -16.089 13.915 -8.660 1.00 97.06 88 ARG A N 1
ATOM 673 C CA . ARG A 1 88 ? -16.730 14.186 -9.951 1.00 97.06 88 ARG A CA 1
ATOM 674 C C . ARG A 1 88 ? -17.158 12.872 -10.567 1.00 97.06 88 ARG A C 1
ATOM 676 O O . ARG A 1 88 ? -16.367 11.934 -10.580 1.00 97.06 88 ARG A O 1
ATOM 683 N N . PHE A 1 89 ? -18.395 12.794 -11.032 1.00 95.25 89 PHE A N 1
ATOM 684 C CA . PHE A 1 89 ? -18.960 11.571 -11.594 1.00 95.25 89 PHE A CA 1
ATOM 685 C C . PHE A 1 89 ? -20.003 11.902 -12.654 1.00 95.25 89 PHE A C 1
ATOM 687 O O . PHE A 1 89 ? -20.595 12.977 -12.634 1.00 95.25 89 PHE A O 1
ATOM 694 N N . GLU A 1 90 ? -20.240 10.976 -13.575 1.00 93.50 90 GLU A N 1
ATOM 695 C CA . GLU A 1 90 ? -21.275 11.130 -14.593 1.00 93.50 90 GLU A CA 1
ATOM 696 C C . GLU A 1 90 ? -22.590 10.500 -14.120 1.00 93.50 90 GLU A C 1
ATOM 698 O O . GLU A 1 90 ? -22.604 9.401 -13.564 1.00 93.50 90 GLU A O 1
ATOM 703 N N . TYR A 1 91 ? -23.706 11.187 -14.352 1.00 89.75 91 TYR A N 1
ATOM 704 C CA . TYR A 1 91 ? -25.045 10.665 -14.108 1.00 89.75 91 TYR A CA 1
ATOM 705 C C . TYR A 1 91 ? -25.996 11.110 -15.222 1.00 89.75 91 TYR A C 1
ATOM 707 O O . TYR A 1 91 ? -26.170 12.306 -15.466 1.00 89.75 91 TYR A O 1
ATOM 715 N N . ASN A 1 92 ? -26.616 10.146 -15.910 1.00 88.56 92 ASN A N 1
ATOM 716 C CA . ASN A 1 92 ? -27.498 10.385 -17.062 1.00 88.56 92 ASN A CA 1
ATOM 717 C C . ASN A 1 92 ? -26.880 11.311 -18.132 1.00 88.56 92 ASN A C 1
ATOM 719 O O . ASN A 1 92 ? -27.552 12.210 -18.637 1.00 88.56 92 ASN A O 1
ATOM 723 N N . GLY A 1 93 ? -25.597 11.117 -18.455 1.00 89.50 93 GLY A N 1
ATOM 724 C CA . GLY A 1 93 ? -24.888 11.913 -19.463 1.00 89.50 93 GLY A CA 1
ATOM 725 C C . GLY A 1 93 ? -24.443 13.306 -19.007 1.00 89.50 93 GLY A C 1
ATOM 726 O O . GLY A 1 93 ? -23.936 14.066 -19.827 1.00 89.50 93 GLY A O 1
ATOM 727 N N . ASN A 1 94 ? -24.631 13.663 -17.730 1.00 91.19 94 ASN A N 1
ATOM 728 C CA . ASN A 1 94 ? -24.185 14.940 -17.169 1.00 91.19 94 ASN A CA 1
ATOM 729 C C . ASN A 1 94 ? -23.066 14.730 -16.147 1.00 91.19 94 ASN A C 1
ATOM 731 O O . ASN A 1 94 ? -23.138 13.816 -15.325 1.00 91.19 94 ASN A O 1
ATOM 735 N N . GLU A 1 95 ? -22.068 15.612 -16.154 1.00 94.00 95 GLU A N 1
ATOM 736 C CA . GLU A 1 95 ? -21.046 15.660 -15.109 1.00 94.00 95 GLU A CA 1
ATOM 737 C C . GLU A 1 95 ? -21.622 16.315 -13.844 1.00 94.00 95 GLU A C 1
ATOM 739 O O . GLU A 1 95 ? -22.086 17.457 -13.856 1.00 94.00 95 GLU A O 1
ATOM 744 N N . MET A 1 96 ? -21.579 15.577 -12.741 1.00 95.75 96 MET A N 1
ATOM 745 C CA . MET A 1 96 ? -22.046 15.981 -11.421 1.00 95.75 96 MET A CA 1
ATOM 746 C C . MET A 1 96 ? -20.850 16.162 -10.483 1.00 95.75 96 MET A C 1
ATOM 748 O O . MET A 1 96 ? -19.827 15.484 -10.610 1.00 95.75 96 MET A O 1
ATOM 752 N N . THR A 1 97 ? -20.983 17.051 -9.500 1.00 97.94 97 THR A N 1
ATOM 753 C CA . THR A 1 97 ? -19.992 17.213 -8.423 1.00 97.94 97 THR A CA 1
ATOM 754 C C . THR A 1 97 ? -20.625 16.873 -7.085 1.00 97.94 97 THR A C 1
ATOM 756 O O . THR A 1 97 ? -21.624 17.478 -6.719 1.00 97.94 97 THR A O 1
ATOM 759 N N . GLY A 1 98 ? -20.045 15.938 -6.335 1.00 97.50 98 GLY A N 1
ATOM 760 C CA . GLY A 1 98 ? -20.427 15.682 -4.946 1.00 97.50 98 GLY A CA 1
ATOM 761 C C . GLY A 1 98 ? -19.439 16.337 -3.995 1.00 97.50 98 GLY A C 1
ATOM 762 O O . GLY A 1 98 ? -18.255 16.019 -4.046 1.00 97.50 98 GLY A O 1
ATOM 763 N N . LYS A 1 99 ? -19.901 17.240 -3.134 1.00 98.31 99 LYS A N 1
ATOM 764 C CA . LYS A 1 99 ? -19.108 17.873 -2.079 1.00 98.31 99 LYS A CA 1
ATOM 765 C C . LYS A 1 99 ? -19.418 17.217 -0.745 1.00 98.31 99 LYS A C 1
ATOM 767 O O . LYS A 1 99 ? -20.572 17.144 -0.343 1.00 98.31 99 LYS A O 1
ATOM 772 N N . PHE A 1 100 ? -18.380 16.782 -0.053 1.00 98.50 100 PHE A N 1
ATOM 773 C CA . PHE A 1 100 ? -18.464 16.122 1.239 1.00 98.50 100 PHE A CA 1
ATOM 774 C C . PHE A 1 100 ? -17.894 17.042 2.304 1.00 98.50 100 PHE A C 1
ATOM 776 O O . PHE A 1 100 ? -16.808 17.597 2.128 1.00 98.50 100 PHE A O 1
ATOM 783 N N . LYS A 1 101 ? -18.605 17.178 3.422 1.00 98.31 101 LYS A N 1
ATOM 784 C CA . LYS A 1 101 ? -18.104 17.822 4.640 1.00 98.31 101 LYS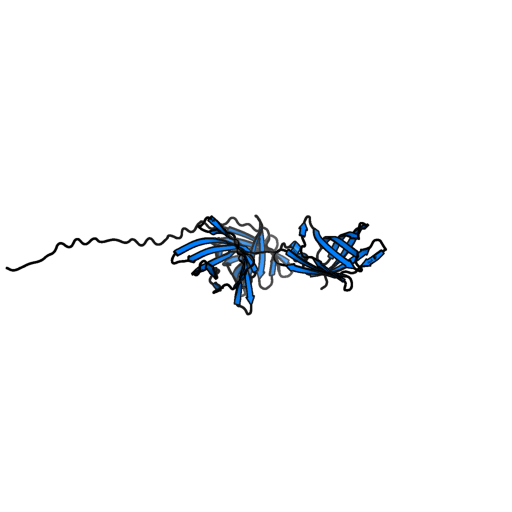 A CA 1
ATOM 785 C C . LYS A 1 101 ? -18.494 16.981 5.840 1.00 98.31 101 LYS A C 1
ATOM 787 O O . LYS A 1 101 ? -19.626 16.505 5.916 1.00 98.31 101 LYS A O 1
ATOM 792 N N . GLY A 1 102 ? -17.583 16.791 6.784 1.00 98.00 102 GLY A N 1
ATOM 793 C CA . GLY A 1 102 ? -17.888 16.038 7.994 1.00 98.00 102 GLY A CA 1
ATOM 794 C C . GLY A 1 102 ? -16.951 16.319 9.153 1.00 98.00 102 GLY A C 1
ATOM 795 O O . GLY A 1 102 ? -15.797 16.692 8.966 1.00 98.00 102 GLY A O 1
ATOM 796 N N . SER A 1 103 ? -17.472 16.109 10.356 1.00 97.62 103 SER A N 1
ATOM 797 C CA . SER A 1 103 ? -16.718 16.072 11.604 1.00 97.62 103 SER A CA 1
ATOM 798 C C . SER A 1 103 ? -16.157 14.670 11.814 1.00 97.62 103 SER A C 1
ATOM 800 O O . SER A 1 103 ? -16.876 13.687 11.638 1.00 97.62 103 SER A O 1
ATOM 802 N N . TYR A 1 104 ? -14.887 14.585 12.191 1.00 95.31 104 TYR A N 1
ATOM 803 C CA . TYR A 1 104 ? -14.145 13.354 12.435 1.00 95.31 104 TYR A CA 1
ATOM 804 C C . TYR A 1 104 ? -14.006 13.078 13.935 1.00 95.31 104 TYR A C 1
ATOM 806 O O . TYR A 1 104 ? -13.560 13.932 14.701 1.00 95.31 104 TYR A O 1
ATOM 814 N N . GLU A 1 105 ? -14.323 11.846 14.330 1.00 93.19 105 GLU A N 1
ATOM 815 C CA . GLU A 1 105 ? -14.210 11.331 15.696 1.00 93.19 105 GLU A CA 1
ATOM 816 C C . GLU A 1 105 ? -13.638 9.900 15.678 1.00 93.19 105 GLU A C 1
ATOM 818 O O . GLU A 1 105 ? -14.367 8.932 15.888 1.00 93.19 105 GLU A O 1
ATOM 823 N N . ASP A 1 106 ? -12.336 9.761 15.390 1.00 88.75 106 ASP A N 1
ATOM 824 C CA . ASP A 1 106 ? -11.533 8.512 15.326 1.00 88.75 106 ASP A CA 1
ATOM 825 C C . ASP A 1 106 ? -12.079 7.392 14.418 1.00 88.75 106 ASP A C 1
ATOM 827 O O . ASP A 1 106 ? -11.488 7.041 13.391 1.00 88.75 106 ASP A O 1
ATOM 831 N N . THR A 1 107 ? -13.207 6.806 14.802 1.00 91.50 107 THR A N 1
ATOM 832 C CA . THR A 1 107 ? -13.900 5.719 14.103 1.00 91.50 107 THR A CA 1
ATOM 833 C C . THR A 1 107 ? -15.141 6.180 13.349 1.00 91.50 107 THR A C 1
ATOM 835 O O . THR A 1 107 ? -15.723 5.377 12.619 1.00 91.50 107 THR A O 1
ATOM 838 N N . LYS A 1 108 ? -15.539 7.452 13.480 1.00 95.75 108 LYS A N 1
ATOM 839 C CA . LYS A 1 108 ? -16.731 8.004 12.827 1.00 95.75 108 LYS A CA 1
ATOM 840 C C . LYS A 1 108 ? -16.435 9.285 12.062 1.00 95.75 108 LYS A C 1
ATOM 842 O O . LYS A 1 108 ? -15.604 10.090 12.476 1.00 95.75 108 LYS A O 1
ATOM 847 N N . ILE A 1 109 ? -17.169 9.474 10.972 1.00 98.06 109 ILE A N 1
ATOM 848 C CA . ILE A 1 109 ? -17.310 10.753 10.282 1.00 98.06 109 ILE A CA 1
ATOM 849 C C . ILE A 1 109 ? -18.802 11.014 10.120 1.00 98.06 109 ILE A C 1
ATOM 851 O O . ILE A 1 109 ? -19.523 10.159 9.607 1.00 98.06 109 ILE A O 1
ATOM 855 N N . ALA A 1 110 ? -19.266 12.182 10.542 1.00 98.12 110 ALA A N 1
ATOM 856 C CA . ALA A 1 110 ? -20.654 12.588 10.367 1.00 98.12 110 ALA A CA 1
ATOM 857 C C . ALA A 1 110 ? -20.724 13.978 9.743 1.00 98.12 110 ALA A C 1
ATOM 859 O O . ALA A 1 110 ? -19.987 14.880 10.142 1.00 98.12 110 ALA A O 1
ATOM 860 N N . GLY A 1 111 ? -21.617 14.168 8.780 1.00 97.81 111 GLY A N 1
ATOM 861 C CA . GLY A 1 111 ? -21.834 15.478 8.183 1.00 97.81 111 GLY A CA 1
ATOM 862 C C . GLY A 1 111 ? -22.808 15.441 7.025 1.00 97.81 111 GLY A C 1
ATOM 863 O O . GLY A 1 111 ? -23.791 14.704 7.063 1.00 97.81 111 GLY A O 1
ATOM 864 N N . GLU A 1 112 ? -22.507 16.205 5.982 1.00 97.75 112 GLU A N 1
ATOM 865 C CA . GLU A 1 112 ? -23.404 16.464 4.860 1.00 97.75 112 GLU A CA 1
ATOM 866 C C . GLU A 1 112 ? -22.711 16.240 3.512 1.00 97.75 112 GLU A C 1
ATOM 868 O O . GLU A 1 112 ? -21.518 16.519 3.340 1.00 97.75 112 GLU A O 1
ATOM 873 N N . ILE A 1 113 ? -23.487 15.713 2.567 1.00 97.56 113 ILE A N 1
ATOM 874 C CA . ILE A 1 113 ? -23.138 15.573 1.159 1.00 97.56 113 ILE A CA 1
ATOM 875 C C . ILE A 1 113 ? -24.039 16.518 0.372 1.00 97.56 113 ILE A C 1
ATOM 877 O O . ILE A 1 113 ? -25.260 16.425 0.463 1.00 97.56 113 ILE A O 1
ATOM 881 N N . GLU A 1 114 ? -23.431 17.371 -0.444 1.00 97.50 114 GLU A N 1
ATOM 882 C CA . GLU A 1 114 ? -24.110 18.242 -1.400 1.00 97.50 114 GLU A CA 1
ATOM 883 C C . GLU A 1 114 ? -23.780 17.771 -2.823 1.00 97.50 114 GLU A C 1
ATOM 885 O O . GLU A 1 114 ? -22.619 17.769 -3.235 1.00 97.50 114 GLU A O 1
ATOM 890 N N . ILE A 1 115 ? -24.788 17.367 -3.595 1.00 96.06 115 ILE A N 1
ATOM 891 C CA . ILE A 1 115 ? -24.629 16.989 -5.003 1.00 96.06 115 ILE A CA 1
ATOM 892 C C . ILE A 1 115 ? -25.059 18.155 -5.887 1.00 96.06 115 ILE A C 1
ATOM 894 O O . ILE A 1 115 ? -26.186 18.640 -5.797 1.00 96.06 115 ILE A O 1
ATOM 898 N N . LEU A 1 116 ? -24.173 18.566 -6.787 1.00 96.12 116 LEU A N 1
ATOM 899 C CA . LEU A 1 116 ? -24.346 19.687 -7.699 1.00 96.12 116 LEU A CA 1
ATOM 900 C C . LEU A 1 116 ? -24.494 19.213 -9.146 1.00 96.12 116 LEU A C 1
ATOM 902 O O . LEU A 1 116 ? -23.707 18.384 -9.612 1.00 96.12 116 LEU A O 1
ATOM 906 N N . ASN A 1 117 ? -25.440 19.815 -9.868 1.00 93.06 117 ASN A N 1
ATOM 907 C CA . ASN A 1 117 ? -25.484 19.813 -11.330 1.00 93.06 117 ASN A CA 1
ATOM 908 C C . ASN A 1 117 ? -25.020 21.193 -11.823 1.00 93.06 117 ASN A C 1
ATOM 910 O O . ASN A 1 117 ? -25.732 22.194 -11.689 1.00 93.06 117 ASN A O 1
ATOM 914 N N . GLY A 1 118 ? -23.783 21.275 -12.314 1.00 88.19 118 GLY A N 1
ATOM 915 C CA . GLY A 1 118 ? -23.123 22.556 -12.558 1.00 88.19 118 GLY A CA 1
ATOM 916 C C . GLY A 1 118 ? -22.954 23.357 -11.260 1.00 88.19 118 GLY A C 1
ATOM 917 O O . GLY A 1 118 ? -22.251 22.932 -10.347 1.00 88.19 118 GLY A O 1
ATOM 918 N N . SER A 1 119 ? -23.581 24.533 -11.173 1.00 86.06 119 SER A N 1
ATOM 919 C CA . SER A 1 119 ? -23.525 25.398 -9.979 1.00 86.06 119 SER A CA 1
ATOM 920 C C . SER A 1 119 ? -24.765 25.314 -9.086 1.00 86.06 119 SER A C 1
ATOM 922 O O . SER A 1 119 ? -24.841 26.051 -8.108 1.00 86.06 119 SER A O 1
ATOM 924 N N . GLN A 1 120 ? -25.745 24.473 -9.427 1.00 90.94 120 GLN A N 1
ATOM 925 C CA . GLN A 1 120 ? -26.990 24.344 -8.670 1.00 90.94 120 GLN A CA 1
ATOM 926 C C . GLN A 1 120 ? -26.978 23.079 -7.819 1.00 90.94 120 GLN A C 1
ATOM 928 O O . GLN A 1 120 ? -26.636 22.000 -8.307 1.00 90.94 120 GLN A O 1
ATOM 933 N N . THR A 1 121 ? -27.401 23.216 -6.566 1.00 92.75 121 THR A N 1
ATOM 934 C CA . THR A 1 121 ? -27.624 22.097 -5.655 1.00 92.75 121 THR A CA 1
ATOM 935 C C . THR A 1 121 ? -28.795 21.259 -6.147 1.00 92.75 121 THR A C 1
ATOM 937 O O . THR A 1 121 ? -29.923 21.739 -6.245 1.00 92.75 121 THR A O 1
ATOM 940 N N . ALA A 1 122 ? -28.510 20.007 -6.498 1.00 91.12 122 ALA A N 1
ATOM 941 C CA . ALA A 1 122 ? -29.504 19.035 -6.925 1.00 91.12 122 ALA A CA 1
ATOM 942 C C . ALA A 1 122 ? -30.112 18.308 -5.718 1.00 91.12 122 ALA A C 1
ATOM 944 O O . ALA A 1 122 ? -31.326 18.127 -5.662 1.00 91.12 122 ALA A O 1
ATOM 945 N N . ILE A 1 123 ? -29.275 17.898 -4.760 1.00 93.19 123 ILE A N 1
ATOM 946 C CA . ILE A 1 123 ? -29.712 17.257 -3.517 1.00 93.19 123 ILE A CA 1
ATOM 947 C C . ILE A 1 123 ? -28.664 17.434 -2.413 1.00 93.19 123 ILE A C 1
ATOM 949 O O . ILE A 1 123 ? -27.464 17.421 -2.684 1.00 93.19 123 ILE A O 1
ATOM 953 N N . GLU A 1 124 ? -29.137 17.546 -1.175 1.00 95.25 124 GLU A N 1
ATOM 954 C CA . GLU A 1 124 ? -28.336 17.502 0.049 1.00 95.25 124 GLU A CA 1
ATOM 955 C C . GLU A 1 124 ? -28.846 16.379 0.950 1.00 95.25 124 GLU A C 1
ATOM 957 O O . GLU A 1 124 ? -30.057 16.158 1.057 1.00 95.25 124 GLU A O 1
ATOM 962 N N . PHE A 1 125 ? -27.934 15.638 1.573 1.00 95.31 125 PHE A N 1
ATOM 963 C CA . PHE A 1 125 ? -28.289 14.576 2.511 1.00 95.31 125 PHE A CA 1
ATOM 964 C C . PHE A 1 125 ? -27.143 14.278 3.486 1.00 95.31 125 PHE A C 1
ATOM 966 O O . PHE A 1 125 ? -25.971 14.480 3.157 1.00 95.31 125 PHE A O 1
ATOM 973 N N . PRO A 1 126 ? -27.446 13.780 4.698 1.00 95.31 126 PRO A N 1
ATOM 974 C CA . PRO A 1 126 ? -26.412 13.460 5.666 1.00 95.31 126 PRO A CA 1
ATOM 975 C C . PRO A 1 126 ? -25.623 12.208 5.265 1.00 95.31 126 PRO A C 1
ATOM 977 O O . PRO A 1 126 ? -26.150 11.277 4.650 1.00 95.31 126 PRO A O 1
ATOM 980 N N . TRP A 1 127 ? -24.375 12.135 5.718 1.00 95.88 127 TRP A N 1
ATOM 981 C CA . TRP A 1 127 ? -23.579 10.908 5.695 1.00 95.88 127 TRP A CA 1
ATOM 982 C C . TRP A 1 127 ? -23.002 10.618 7.071 1.00 95.88 127 TRP A C 1
ATOM 984 O O . TRP A 1 127 ? -22.594 11.519 7.801 1.00 95.88 127 TRP A O 1
ATOM 994 N N . ASN A 1 128 ? -23.009 9.335 7.422 1.00 97.25 128 ASN A N 1
ATOM 995 C CA . ASN A 1 128 ? -22.557 8.827 8.710 1.00 97.25 128 ASN A CA 1
ATOM 996 C C . ASN A 1 128 ? -21.628 7.645 8.446 1.00 97.25 128 ASN A C 1
ATOM 998 O O . ASN A 1 128 ? -22.058 6.491 8.415 1.00 97.25 128 ASN A O 1
ATOM 1002 N N . ALA A 1 129 ? -20.361 7.946 8.179 1.00 98.00 129 ALA A N 1
ATOM 1003 C CA . ALA A 1 129 ? -19.353 6.945 7.898 1.00 98.00 129 ALA A CA 1
ATOM 1004 C C . ALA A 1 129 ? -18.763 6.362 9.172 1.00 98.00 129 ALA A C 1
ATOM 1006 O O . ALA A 1 129 ? -18.436 7.068 10.122 1.00 98.00 129 ALA A O 1
ATOM 1007 N N . SER A 1 130 ? -18.610 5.044 9.159 1.00 96.50 130 SER A N 1
ATOM 1008 C CA . SER A 1 130 ? -17.859 4.299 10.155 1.00 96.50 130 SER A CA 1
ATOM 1009 C C . SER A 1 130 ? -16.596 3.754 9.514 1.00 96.50 130 SER A C 1
ATOM 1011 O O . SER A 1 130 ? -16.596 3.332 8.351 1.00 96.50 130 SER A O 1
ATOM 1013 N N . ARG A 1 131 ? -15.508 3.757 10.275 1.00 94.19 131 ARG A N 1
ATOM 1014 C CA . ARG A 1 131 ? -14.274 3.093 9.875 1.00 94.19 131 ARG A CA 1
ATOM 1015 C C . ARG A 1 131 ? -14.563 1.611 9.637 1.00 94.19 131 ARG A C 1
ATOM 1017 O O . ARG A 1 131 ? -15.301 0.981 10.385 1.00 94.19 131 ARG A O 1
ATOM 1024 N N . SER A 1 132 ? -13.987 1.055 8.583 1.00 93.69 132 SER A N 1
ATOM 1025 C CA . SER A 1 132 ? -14.120 -0.351 8.216 1.00 93.69 132 SER A CA 1
ATOM 1026 C C . SER A 1 132 ? -12.725 -0.909 8.011 1.00 93.69 132 SER A C 1
ATOM 1028 O O . SER A 1 132 ? -12.042 -0.487 7.090 1.00 93.69 132 SER A O 1
ATOM 1030 N N . THR A 1 133 ? -12.309 -1.860 8.841 1.00 92.94 133 THR A N 1
ATOM 1031 C CA . THR A 1 133 ? -11.023 -2.547 8.670 1.00 92.94 133 THR A CA 1
ATOM 1032 C C . THR A 1 133 ? -11.327 -4.003 8.393 1.00 92.94 133 THR A C 1
ATOM 1034 O O . THR A 1 133 ? -11.850 -4.701 9.257 1.00 92.94 133 THR A O 1
ATOM 1037 N N . GLU A 1 134 ? -11.047 -4.448 7.179 1.00 91.62 134 GLU A N 1
ATOM 1038 C CA . GLU A 1 134 ? -11.233 -5.831 6.757 1.00 91.62 134 GLU A CA 1
ATOM 1039 C C . GLU A 1 134 ? -9.907 -6.592 6.766 1.00 91.62 134 GLU A C 1
ATOM 1041 O O . GLU A 1 134 ? -8.827 -6.004 6.754 1.00 91.62 134 GLU A O 1
ATOM 1046 N N . ALA A 1 135 ? -9.975 -7.925 6.717 1.00 93.19 135 ALA A N 1
ATOM 1047 C CA . ALA A 1 135 ? -8.783 -8.771 6.698 1.00 93.19 135 ALA A CA 1
ATOM 1048 C C . ALA A 1 135 ? -7.821 -8.409 5.549 1.00 93.19 135 ALA A C 1
ATOM 1050 O O . ALA A 1 135 ? -6.613 -8.349 5.748 1.00 93.19 135 ALA A O 1
ATOM 1051 N N . LYS A 1 136 ? -8.345 -8.086 4.361 1.00 89.88 136 LYS A N 1
ATOM 1052 C CA . LYS A 1 136 ? -7.525 -7.638 3.222 1.00 89.88 136 LYS A CA 1
ATOM 1053 C C . LYS A 1 136 ? -6.780 -6.327 3.494 1.00 89.88 136 LYS A C 1
ATOM 1055 O O . LYS A 1 136 ? -5.708 -6.121 2.939 1.00 89.88 136 LYS A O 1
ATOM 1060 N N . ASP A 1 137 ? -7.320 -5.466 4.357 1.00 90.62 137 ASP A N 1
ATOM 1061 C CA . ASP A 1 137 ? -6.737 -4.157 4.645 1.00 90.62 137 ASP A CA 1
ATOM 1062 C C . ASP A 1 137 ? -5.493 -4.290 5.528 1.00 90.62 137 ASP A C 1
ATOM 1064 O O . ASP A 1 137 ? -4.705 -3.359 5.607 1.00 90.62 137 ASP A O 1
ATOM 1068 N N . VAL A 1 138 ? -5.257 -5.437 6.173 1.00 94.44 138 VAL A N 1
ATOM 1069 C CA . VAL A 1 138 ? -4.064 -5.675 7.006 1.00 94.44 138 VAL A CA 1
ATOM 1070 C C . VAL A 1 138 ? -3.015 -6.572 6.343 1.00 94.44 138 VAL A C 1
ATOM 1072 O O . VAL A 1 138 ? -1.930 -6.734 6.893 1.00 94.44 138 VAL A O 1
ATOM 1075 N N . VAL A 1 139 ? -3.299 -7.104 5.148 1.00 94.69 139 VAL A N 1
ATOM 1076 C CA . VAL A 1 139 ? -2.366 -7.934 4.364 1.00 94.69 139 VAL A CA 1
ATOM 1077 C C . VAL A 1 139 ? -1.190 -7.108 3.849 1.00 94.69 139 VAL A C 1
ATOM 1079 O O . VAL A 1 139 ? -1.377 -6.061 3.233 1.00 94.69 139 VAL A O 1
ATOM 1082 N N . GLY A 1 140 ? 0.026 -7.600 4.046 1.00 93.56 140 GLY A N 1
ATOM 1083 C CA . GLY A 1 140 ? 1.254 -6.965 3.584 1.00 93.56 140 GLY A CA 1
ATOM 1084 C C . GLY A 1 140 ? 2.393 -7.112 4.581 1.00 93.56 140 GLY A C 1
ATOM 1085 O O . GLY A 1 140 ? 2.250 -7.741 5.628 1.00 93.56 140 GLY A O 1
ATOM 1086 N N . ASP A 1 141 ? 3.522 -6.510 4.236 1.00 93.56 141 ASP A N 1
ATOM 1087 C CA . ASP A 1 141 ? 4.705 -6.453 5.083 1.00 93.56 141 ASP A CA 1
ATOM 1088 C C . ASP A 1 141 ? 4.698 -5.165 5.904 1.00 93.56 141 ASP A C 1
ATOM 1090 O O . ASP A 1 141 ? 4.472 -4.084 5.366 1.00 93.56 141 ASP A O 1
ATOM 1094 N N . TRP A 1 142 ? 4.957 -5.274 7.198 1.00 96.25 142 TRP A N 1
ATOM 1095 C CA . TRP A 1 142 ? 4.920 -4.179 8.158 1.00 96.25 142 TRP A CA 1
ATOM 1096 C C . TRP A 1 142 ? 6.255 -4.097 8.881 1.00 96.25 142 TRP A C 1
ATOM 1098 O O . TRP A 1 142 ? 6.625 -5.024 9.599 1.00 96.25 142 TRP A O 1
ATOM 1108 N N . ASP A 1 143 ? 6.968 -2.993 8.688 1.00 94.69 143 ASP A N 1
ATOM 1109 C CA . ASP A 1 143 ? 8.217 -2.709 9.386 1.00 94.69 143 ASP A CA 1
ATOM 1110 C C . ASP A 1 143 ? 7.889 -1.978 10.691 1.00 94.69 143 ASP A C 1
ATOM 1112 O O . ASP A 1 143 ? 7.363 -0.861 10.665 1.00 94.69 143 ASP A O 1
ATOM 1116 N N . PHE A 1 144 ? 8.180 -2.615 11.823 1.00 94.88 144 PHE A N 1
ATOM 1117 C CA . PHE A 1 144 ? 8.113 -1.987 13.138 1.00 94.88 144 PHE A CA 1
ATOM 1118 C C . PHE A 1 144 ? 9.418 -1.252 13.426 1.00 94.88 144 PHE A C 1
ATOM 1120 O O . PHE A 1 144 ? 10.484 -1.670 12.977 1.00 94.88 144 PHE A O 1
ATOM 1127 N N . HIS A 1 145 ? 9.337 -0.194 14.225 1.00 91.31 145 HIS A N 1
ATOM 1128 C CA . HIS A 1 145 ? 10.507 0.485 14.770 1.00 91.31 145 HIS A CA 1
ATOM 1129 C C . HIS A 1 145 ? 10.162 0.991 16.170 1.00 91.31 145 HIS A C 1
ATOM 1131 O O . HIS A 1 145 ? 9.319 1.873 16.323 1.00 91.31 145 HIS A O 1
ATOM 1137 N N . TYR A 1 146 ? 10.772 0.407 17.200 1.00 90.50 146 TYR A N 1
ATOM 1138 C CA . TYR A 1 146 ? 10.526 0.803 18.587 1.00 90.50 146 TYR A CA 1
ATOM 1139 C C . TYR A 1 146 ? 11.766 0.623 19.457 1.00 90.50 146 TYR A C 1
ATOM 1141 O O . TYR A 1 146 ? 12.584 -0.265 19.222 1.00 90.50 146 TYR A O 1
ATOM 1149 N N . THR A 1 147 ? 11.875 1.442 20.500 1.00 89.06 147 THR A N 1
ATOM 1150 C CA . THR A 1 147 ? 12.909 1.316 21.532 1.00 89.06 147 THR A CA 1
ATOM 1151 C C . THR A 1 147 ? 12.281 0.729 22.785 1.00 89.06 147 THR A C 1
ATOM 1153 O O . THR A 1 147 ? 11.353 1.314 23.340 1.00 89.06 147 THR A O 1
ATOM 1156 N N . ALA A 1 148 ? 12.762 -0.434 23.219 1.00 86.06 148 ALA A N 1
ATOM 1157 C CA . ALA A 1 148 ? 12.248 -1.083 24.417 1.00 86.06 148 ALA A CA 1
ATOM 1158 C C . ALA A 1 148 ? 12.756 -0.375 25.695 1.00 86.06 148 ALA A C 1
ATOM 1160 O O . ALA A 1 148 ? 13.662 0.462 25.629 1.00 86.06 148 ALA A O 1
ATOM 1161 N N . PRO A 1 149 ? 12.208 -0.696 26.884 1.00 84.81 149 PRO A N 1
ATOM 1162 C CA . PRO A 1 149 ? 12.596 -0.047 28.142 1.00 84.81 149 PRO A CA 1
ATOM 1163 C C . PRO A 1 149 ? 14.079 -0.190 28.524 1.00 84.81 149 PRO A C 1
ATOM 1165 O O . PRO A 1 149 ? 14.578 0.569 29.352 1.00 84.81 149 PRO A O 1
ATOM 1168 N N . ASP A 1 150 ? 14.785 -1.156 27.934 1.00 84.25 150 ASP A N 1
ATOM 1169 C CA . ASP A 1 150 ? 16.232 -1.345 28.079 1.00 84.25 150 ASP A CA 1
ATOM 1170 C C . ASP A 1 150 ? 17.068 -0.333 27.265 1.00 84.25 150 ASP A C 1
ATOM 1172 O O . ASP A 1 150 ? 18.291 -0.291 27.404 1.00 84.25 150 ASP A O 1
ATOM 1176 N N . GLY A 1 151 ? 16.424 0.499 26.440 1.00 88.94 151 GLY A N 1
ATOM 1177 C CA . GLY A 1 151 ? 17.062 1.471 25.556 1.00 88.94 151 GLY A CA 1
ATOM 1178 C C . GLY A 1 151 ? 17.512 0.896 24.211 1.00 88.94 151 GLY A C 1
ATOM 1179 O O . GLY A 1 151 ? 18.113 1.623 23.421 1.00 88.94 151 GLY A O 1
ATOM 1180 N N . VAL A 1 152 ? 17.233 -0.379 23.930 1.00 90.31 152 VAL A N 1
ATOM 1181 C CA . VAL A 1 152 ? 17.580 -1.034 22.666 1.00 90.31 152 VAL A CA 1
ATOM 1182 C C . VAL A 1 152 ? 16.467 -0.818 21.644 1.00 90.31 152 VAL A C 1
ATOM 1184 O O . VAL A 1 152 ? 15.287 -1.017 21.931 1.00 90.31 152 VAL A O 1
ATOM 1187 N N . THR A 1 153 ? 16.851 -0.422 20.432 1.00 91.94 153 THR A N 1
ATOM 1188 C CA . THR A 1 153 ? 15.940 -0.304 19.289 1.00 91.94 153 THR A CA 1
ATOM 1189 C C . THR A 1 153 ? 15.810 -1.640 18.567 1.00 91.94 153 THR A C 1
ATOM 1191 O O . THR A 1 153 ? 16.806 -2.303 18.275 1.00 91.94 153 THR A O 1
ATOM 1194 N N . TYR A 1 154 ? 14.574 -2.011 18.251 1.00 90.81 154 TYR A N 1
ATOM 1195 C CA . TYR A 1 154 ? 14.215 -3.223 17.530 1.00 90.81 154 TYR A CA 1
ATOM 1196 C C . TYR A 1 154 ? 13.464 -2.866 16.247 1.00 90.81 154 TYR A C 1
ATOM 1198 O O . TYR A 1 154 ? 12.603 -1.985 16.242 1.00 90.81 154 TYR A O 1
ATOM 1206 N N . GLU A 1 155 ? 13.766 -3.599 15.174 1.00 93.38 155 GLU A N 1
ATOM 1207 C CA . GLU A 1 155 ? 13.174 -3.395 13.845 1.00 93.38 155 GLU A CA 1
ATOM 1208 C C . GLU A 1 155 ? 12.606 -4.700 13.256 1.00 93.38 155 GLU A C 1
ATOM 1210 O O . GLU A 1 155 ? 13.080 -5.181 12.220 1.00 93.38 155 GLU A O 1
ATOM 1215 N N . PRO A 1 156 ? 11.642 -5.362 13.926 1.00 94.56 156 PRO A N 1
ATOM 1216 C CA . PRO A 1 156 ? 11.049 -6.571 13.380 1.00 94.56 156 PRO A CA 1
ATOM 1217 C C . PRO A 1 156 ? 10.151 -6.257 12.181 1.00 94.56 156 PRO A C 1
ATOM 1219 O O . PRO A 1 156 ? 9.512 -5.206 12.108 1.00 94.56 156 PRO A O 1
ATOM 1222 N N . ARG A 1 157 ? 10.028 -7.224 11.270 1.00 95.62 157 ARG A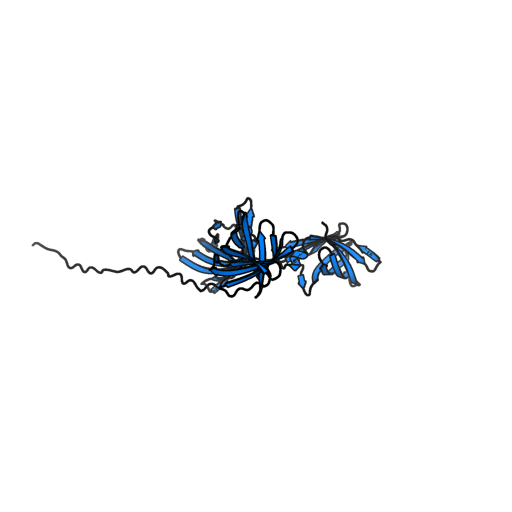 N 1
ATOM 1223 C CA . ARG A 1 157 ? 9.064 -7.165 10.165 1.00 95.62 157 ARG A CA 1
ATOM 1224 C C . ARG A 1 157 ? 7.977 -8.209 10.340 1.00 95.62 157 ARG A C 1
ATOM 1226 O O . ARG A 1 157 ? 8.297 -9.389 10.425 1.00 95.62 157 ARG A O 1
ATOM 1233 N N . LEU A 1 158 ? 6.711 -7.799 10.319 1.00 97.19 158 LEU A N 1
ATOM 1234 C CA . LEU A 1 158 ? 5.563 -8.703 10.234 1.00 97.19 158 LEU A CA 1
ATOM 1235 C C . LEU A 1 158 ? 5.079 -8.804 8.787 1.00 97.19 158 LEU A C 1
ATOM 1237 O O . LEU A 1 158 ? 4.639 -7.813 8.216 1.00 97.19 158 LEU A O 1
ATOM 1241 N N . THR A 1 159 ? 5.061 -10.003 8.225 1.00 96.19 159 THR A N 1
ATOM 1242 C CA . THR A 1 159 ? 4.352 -10.308 6.980 1.00 96.19 159 THR A CA 1
ATOM 1243 C C . THR A 1 159 ? 2.987 -10.883 7.327 1.00 96.19 159 THR A C 1
ATOM 1245 O O . THR A 1 159 ? 2.911 -11.923 7.977 1.00 96.19 159 THR A O 1
ATOM 1248 N N . VAL A 1 160 ? 1.909 -10.237 6.885 1.00 97.31 160 VAL A N 1
ATOM 1249 C CA . VAL A 1 160 ? 0.525 -10.714 7.009 1.00 97.31 160 VAL A CA 1
ATOM 1250 C C . VAL A 1 160 ? 0.024 -11.156 5.641 1.00 97.31 160 VAL A C 1
ATOM 1252 O O . VAL A 1 160 ? 0.061 -10.388 4.683 1.00 97.31 160 VAL A O 1
ATOM 1255 N N . ALA A 1 161 ? -0.507 -12.368 5.556 1.00 94.69 161 ALA A N 1
ATOM 1256 C CA . ALA A 1 161 ? -1.150 -12.906 4.364 1.00 94.69 161 ALA A CA 1
ATOM 1257 C C . ALA A 1 161 ? -2.587 -13.344 4.669 1.00 94.69 161 ALA A C 1
ATOM 1259 O O . ALA A 1 161 ? -2.929 -13.637 5.815 1.00 94.69 161 ALA A O 1
ATOM 1260 N N . LEU A 1 162 ? -3.423 -13.397 3.631 1.00 93.56 162 LEU A N 1
ATOM 1261 C CA . LEU A 1 162 ? -4.784 -13.925 3.693 1.00 93.56 162 LEU A CA 1
ATOM 1262 C C . LEU A 1 162 ? -4.840 -15.223 2.885 1.00 93.56 162 LEU A C 1
ATOM 1264 O O . LEU A 1 162 ? -4.760 -15.187 1.659 1.00 93.56 162 LEU A O 1
ATOM 1268 N N . ALA A 1 163 ? -4.979 -16.355 3.570 1.00 88.19 163 ALA A N 1
ATOM 1269 C CA . ALA A 1 163 ? -5.099 -17.679 2.967 1.00 88.19 163 ALA A CA 1
ATOM 1270 C C . ALA A 1 163 ? -6.409 -18.322 3.434 1.00 88.19 163 ALA A C 1
ATOM 1272 O O . ALA A 1 163 ? -6.706 -18.327 4.628 1.00 88.19 163 ALA A O 1
ATOM 1273 N N . ASP A 1 164 ? -7.227 -18.805 2.497 1.00 89.50 164 ASP A N 1
ATOM 1274 C CA . ASP A 1 164 ? -8.526 -19.437 2.781 1.00 89.50 164 ASP A CA 1
ATOM 1275 C C . ASP A 1 164 ? -9.444 -18.598 3.695 1.00 89.50 164 ASP A C 1
ATOM 1277 O O . ASP A 1 164 ? -10.134 -19.107 4.580 1.00 89.50 164 ASP A O 1
ATOM 1281 N N . GLY A 1 165 ? -9.420 -17.272 3.510 1.00 87.69 165 GLY A N 1
ATOM 1282 C CA . GLY A 1 165 ? -10.204 -16.321 4.306 1.00 87.69 165 GLY A CA 1
ATOM 1283 C C . GLY A 1 165 ? -9.692 -16.091 5.733 1.00 87.69 165 GLY A C 1
ATOM 1284 O O . GLY A 1 165 ? -10.351 -15.390 6.499 1.00 87.69 165 GLY A O 1
ATOM 1285 N N . LYS A 1 166 ? -8.527 -16.641 6.101 1.00 93.00 166 LYS A N 1
ATOM 1286 C CA . LYS A 1 166 ? -7.894 -16.465 7.414 1.00 93.00 166 LYS A CA 1
ATOM 1287 C C . LYS A 1 166 ? -6.578 -15.711 7.304 1.00 93.00 166 LYS A C 1
ATOM 1289 O O . LYS A 1 166 ? -5.808 -15.903 6.364 1.00 93.00 166 LYS A O 1
ATOM 1294 N N . LEU A 1 167 ? -6.320 -14.859 8.292 1.00 97.19 167 LEU A N 1
ATOM 1295 C CA . LEU A 1 167 ? -5.035 -14.188 8.416 1.00 97.19 167 LEU A CA 1
ATOM 1296 C C . LEU A 1 167 ? -3.982 -15.181 8.909 1.00 97.19 167 LEU A C 1
ATOM 1298 O O . LEU A 1 167 ? -4.184 -15.888 9.894 1.00 97.19 167 LEU A O 1
ATOM 1302 N N . THR A 1 168 ? -2.846 -15.199 8.228 1.00 96.88 168 THR A N 1
ATOM 1303 C CA . THR A 1 168 ? -1.621 -15.894 8.637 1.00 96.88 168 THR A CA 1
ATOM 1304 C C . THR A 1 168 ? -0.498 -14.877 8.709 1.00 96.88 168 THR A C 1
ATOM 1306 O O . THR A 1 168 ? -0.519 -13.912 7.942 1.00 96.88 168 THR A O 1
ATOM 1309 N N . GLY A 1 169 ? 0.488 -15.075 9.579 1.00 96.62 169 GLY A N 1
ATOM 1310 C CA . GLY A 1 169 ? 1.601 -14.142 9.633 1.00 96.62 169 GLY A CA 1
ATOM 1311 C C . GLY A 1 169 ? 2.918 -14.752 10.063 1.00 96.62 169 GLY A C 1
ATOM 1312 O O . GLY A 1 169 ? 2.958 -15.752 10.780 1.00 96.62 169 GLY A O 1
ATOM 1313 N N . LYS A 1 170 ? 3.989 -14.102 9.624 1.00 96.69 170 LYS A N 1
ATOM 1314 C CA . LYS A 1 170 ? 5.364 -14.398 10.012 1.00 96.69 170 LYS A CA 1
ATOM 1315 C C . LYS A 1 170 ? 6.027 -13.134 10.513 1.00 96.69 170 LYS A C 1
ATOM 1317 O O . LYS A 1 170 ? 5.825 -12.077 9.927 1.00 96.69 170 LYS A O 1
ATOM 1322 N N . ILE A 1 171 ? 6.825 -13.244 11.564 1.00 95.94 171 ILE A N 1
ATOM 1323 C CA . ILE A 1 171 ? 7.649 -12.151 12.065 1.00 95.94 171 ILE A CA 1
ATOM 1324 C C . ILE A 1 171 ? 9.125 -12.476 11.855 1.00 95.94 171 ILE A C 1
ATOM 1326 O O . ILE A 1 171 ? 9.567 -13.580 12.161 1.00 95.94 171 ILE A O 1
ATOM 1330 N N . SER A 1 172 ? 9.874 -11.529 11.300 1.00 92.75 172 SER A N 1
ATOM 1331 C CA . SER A 1 172 ? 11.311 -11.632 11.051 1.00 92.75 172 SER A CA 1
ATOM 1332 C C . SER A 1 172 ? 12.058 -10.717 12.011 1.00 92.75 172 SER A C 1
ATOM 1334 O O . SER A 1 172 ? 11.778 -9.519 12.067 1.00 92.75 172 SER A O 1
ATOM 1336 N N . THR A 1 173 ? 13.028 -11.271 12.735 1.00 84.81 173 THR A N 1
ATOM 1337 C CA . THR A 1 173 ? 13.944 -10.535 13.621 1.00 84.81 173 THR A CA 1
ATOM 1338 C C . THR A 1 173 ? 15.374 -10.842 13.180 1.00 84.81 173 THR A C 1
ATOM 1340 O O . THR A 1 173 ? 16.011 -11.753 13.703 1.00 84.81 173 THR A O 1
ATOM 1343 N N . GLY A 1 174 ? 15.865 -10.141 12.156 1.00 80.19 174 GLY A N 1
ATOM 1344 C CA . GLY A 1 174 ? 17.125 -10.488 11.488 1.00 80.19 174 GLY A CA 1
ATOM 1345 C C . GLY A 1 174 ? 16.931 -11.538 10.388 1.00 80.19 174 GLY A C 1
ATOM 1346 O O . GLY A 1 174 ? 16.009 -11.409 9.586 1.00 80.19 174 GLY A O 1
ATOM 1347 N N . GLN A 1 175 ? 17.813 -12.544 10.323 1.00 72.94 175 GLN A N 1
ATOM 1348 C CA . GLN A 1 175 ? 17.788 -13.577 9.270 1.00 72.94 175 GLN A CA 1
ATOM 1349 C C . GLN A 1 175 ? 16.721 -14.659 9.484 1.00 72.94 175 GLN A C 1
ATOM 1351 O O . GLN A 1 175 ? 16.300 -15.294 8.517 1.00 72.94 175 GLN A O 1
ATOM 1356 N N . ASP A 1 176 ? 16.273 -14.852 10.723 1.00 81.81 176 ASP A N 1
ATOM 1357 C CA . ASP A 1 176 ? 15.272 -15.857 11.063 1.00 81.81 176 ASP A CA 1
ATOM 1358 C C . ASP A 1 176 ? 13.854 -15.276 11.021 1.00 81.81 176 ASP A C 1
ATOM 1360 O O . ASP A 1 176 ? 13.624 -14.102 11.334 1.00 81.81 176 ASP A O 1
ATOM 1364 N N . SER A 1 177 ? 12.892 -16.134 10.670 1.00 90.25 177 SER A N 1
ATOM 1365 C CA . SER A 1 177 ? 11.463 -15.823 10.712 1.00 90.25 177 SER A CA 1
ATOM 1366 C C . SER A 1 177 ? 10.693 -16.874 11.506 1.00 90.25 177 SER A C 1
ATOM 1368 O O . SER A 1 177 ? 11.018 -18.061 11.469 1.00 90.25 177 SER A O 1
ATOM 1370 N N . LEU A 1 178 ? 9.662 -16.429 12.220 1.00 93.25 178 LEU A N 1
ATOM 1371 C CA . LEU A 1 178 ? 8.808 -17.250 13.073 1.00 93.25 178 LEU A CA 1
ATOM 1372 C C . LEU A 1 178 ? 7.346 -17.042 12.689 1.00 93.25 178 LEU A C 1
ATOM 1374 O O . LEU A 1 178 ? 6.936 -15.917 12.408 1.00 93.25 178 LEU A O 1
ATOM 1378 N N . ASP A 1 179 ? 6.542 -18.101 12.717 1.00 94.50 179 ASP A N 1
ATOM 1379 C CA . ASP A 1 179 ? 5.091 -17.962 12.587 1.00 94.50 179 ASP A CA 1
ATOM 1380 C C . ASP A 1 179 ? 4.518 -17.259 13.826 1.00 94.50 179 ASP A C 1
ATOM 1382 O O . ASP A 1 179 ? 4.847 -17.602 14.968 1.00 94.50 179 ASP A O 1
ATOM 1386 N N . VAL A 1 180 ? 3.637 -16.282 13.608 1.00 96.75 180 VAL A N 1
ATOM 1387 C CA . VAL A 1 180 ? 2.903 -15.649 14.709 1.00 96.75 180 VAL A CA 1
ATOM 1388 C C . VAL A 1 180 ? 1.679 -16.487 15.076 1.00 96.75 180 VAL A C 1
ATOM 1390 O O . VAL A 1 180 ? 1.059 -17.142 14.237 1.00 96.75 180 VAL A O 1
ATOM 1393 N N . ARG A 1 181 ? 1.307 -16.453 16.351 1.00 96.75 181 ARG A N 1
ATOM 1394 C CA . ARG A 1 181 ? 0.132 -17.126 16.911 1.00 96.75 181 ARG A CA 1
ATOM 1395 C C . ARG A 1 181 ? -0.980 -16.123 17.174 1.00 96.75 181 ARG A C 1
ATOM 1397 O O . ARG A 1 181 ? -0.722 -14.933 17.338 1.00 96.75 181 ARG A O 1
ATOM 1404 N N . ASP A 1 182 ? -2.210 -16.622 17.232 1.00 96.38 182 ASP A N 1
ATOM 1405 C CA . ASP A 1 182 ? -3.408 -15.842 17.561 1.00 96.38 182 ASP A CA 1
ATOM 1406 C C . ASP A 1 182 ? -3.572 -14.568 16.713 1.00 96.38 182 ASP A C 1
ATOM 1408 O O . ASP A 1 182 ? -4.079 -13.560 17.199 1.00 96.38 182 ASP A O 1
ATOM 1412 N N . LEU A 1 183 ? -3.132 -14.609 15.447 1.00 97.88 183 LEU A N 1
ATOM 1413 C CA . LEU A 1 183 ? -3.294 -13.495 14.519 1.00 97.88 183 LEU A CA 1
ATOM 1414 C C . LEU A 1 183 ? -4.769 -13.309 14.178 1.00 97.88 183 LEU A C 1
ATOM 1416 O O . LEU A 1 183 ? -5.377 -14.146 13.508 1.00 97.88 183 LEU A O 1
ATOM 1420 N N . LYS A 1 184 ? -5.335 -12.189 14.614 1.00 96.56 184 LYS A N 1
ATOM 1421 C CA . LYS A 1 184 ? -6.749 -11.873 14.418 1.00 96.56 184 LYS A CA 1
ATOM 1422 C C . LYS A 1 184 ? -6.970 -10.384 14.220 1.00 96.56 184 LYS A C 1
ATOM 1424 O O . LYS A 1 184 ? -6.233 -9.563 14.761 1.00 96.56 184 LYS A O 1
ATOM 1429 N N . LEU A 1 185 ? -8.011 -10.063 13.460 1.00 96.38 185 LEU A N 1
ATOM 1430 C CA . LEU A 1 185 ? -8.535 -8.716 13.296 1.00 96.38 185 LEU A CA 1
ATOM 1431 C C . LEU A 1 185 ? -9.949 -8.692 13.878 1.00 96.38 185 LEU A C 1
ATOM 1433 O O . LEU A 1 185 ? -10.869 -9.250 13.284 1.00 96.38 185 LEU A O 1
ATOM 1437 N N . GLU A 1 186 ? -10.103 -8.068 15.038 1.00 93.94 186 GLU A N 1
ATOM 1438 C CA . GLU A 1 186 ? -11.374 -7.941 15.759 1.00 93.94 186 GLU A CA 1
ATOM 1439 C C . GLU A 1 186 ? -11.537 -6.483 16.179 1.00 93.94 186 GLU A C 1
ATOM 1441 O O . GLU A 1 186 ? -10.569 -5.864 16.616 1.00 93.94 186 GLU A O 1
ATOM 1446 N N . ASP A 1 187 ? -12.727 -5.909 15.995 1.00 89.44 187 ASP A N 1
ATOM 1447 C CA . ASP A 1 187 ? -13.033 -4.521 16.371 1.00 89.44 187 ASP A CA 1
ATOM 1448 C C . ASP A 1 187 ? -11.968 -3.508 15.902 1.00 89.44 187 ASP A C 1
ATOM 1450 O O . ASP A 1 187 ? -11.487 -2.660 16.654 1.00 89.44 187 ASP A O 1
ATOM 1454 N N . HIS A 1 188 ? -11.558 -3.626 14.632 1.00 90.19 188 HIS A N 1
ATOM 1455 C CA . HIS A 1 188 ? -10.517 -2.798 14.000 1.00 90.19 188 HIS A CA 1
ATOM 1456 C C . HIS A 1 188 ? -9.134 -2.873 14.668 1.00 90.19 188 HIS A C 1
ATOM 1458 O O . HIS A 1 188 ? -8.293 -2.002 14.434 1.00 90.19 188 HIS A O 1
ATOM 1464 N N . THR A 1 189 ? -8.886 -3.911 15.465 1.00 94.56 189 THR A N 1
ATOM 1465 C CA . THR A 1 189 ? -7.624 -4.167 16.156 1.00 94.56 189 THR A CA 1
ATOM 1466 C C . THR A 1 189 ? -7.002 -5.449 15.616 1.00 94.56 189 THR A C 1
ATOM 1468 O O . THR A 1 189 ? -7.578 -6.533 15.712 1.00 94.56 189 THR A O 1
ATOM 1471 N N . LEU A 1 190 ? -5.813 -5.322 15.032 1.00 97.56 190 LEU A N 1
ATOM 1472 C CA . LEU A 1 190 ? -4.959 -6.438 14.652 1.00 97.56 190 LEU A CA 1
ATOM 1473 C C . LEU A 1 190 ? -4.172 -6.877 15.885 1.00 97.56 190 LEU A C 1
ATOM 1475 O O . LEU A 1 190 ? -3.449 -6.073 16.468 1.00 97.56 190 LEU A O 1
ATOM 1479 N N . SER A 1 191 ? -4.281 -8.140 16.277 1.00 98.12 191 SER A N 1
ATOM 1480 C CA . SER A 1 191 ? -3.513 -8.680 17.399 1.00 98.12 191 SER A CA 1
ATOM 1481 C C . SER A 1 191 ? -2.843 -9.990 17.036 1.00 98.12 191 SER A C 1
ATOM 1483 O O . SER A 1 191 ? -3.375 -10.729 16.214 1.00 98.12 191 SER A O 1
ATOM 1485 N N . PHE A 1 192 ? -1.664 -10.241 17.603 1.00 98.12 192 PHE A N 1
ATOM 1486 C CA . PHE A 1 192 ? -0.890 -11.465 17.394 1.00 98.12 192 PHE A CA 1
ATOM 1487 C C . PHE A 1 192 ? 0.163 -11.640 18.488 1.00 98.12 192 PHE A C 1
ATOM 1489 O O . PHE A 1 192 ? 0.513 -10.696 19.198 1.00 98.12 192 PHE A O 1
ATOM 1496 N N . ARG A 1 193 ? 0.675 -12.862 18.623 1.00 97.44 193 ARG A N 1
ATOM 1497 C CA . ARG A 1 193 ? 1.661 -13.251 19.634 1.00 97.44 193 ARG A CA 1
ATOM 1498 C C . ARG A 1 193 ? 2.839 -13.967 19.006 1.00 97.44 193 ARG A C 1
ATOM 1500 O O . ARG A 1 193 ? 2.663 -14.744 18.071 1.00 97.44 193 ARG A O 1
ATOM 1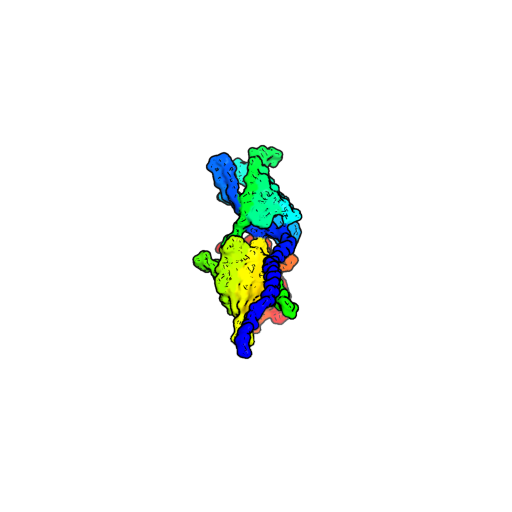507 N N . TYR A 1 194 ? 4.020 -13.817 19.586 1.00 94.44 194 TYR A N 1
ATOM 1508 C CA . TYR A 1 194 ? 5.119 -14.748 19.346 1.00 94.44 194 TYR A CA 1
ATOM 1509 C C . TYR A 1 194 ? 6.027 -14.849 20.573 1.00 94.44 194 TYR A C 1
ATOM 1511 O O . TYR A 1 194 ? 5.998 -13.983 21.445 1.00 94.44 194 TYR A O 1
ATOM 1519 N N . ASN A 1 195 ? 6.778 -15.949 20.666 1.00 91.94 195 ASN A N 1
ATOM 1520 C CA . ASN A 1 195 ? 7.732 -16.175 21.751 1.00 91.94 195 ASN A CA 1
ATOM 1521 C C . ASN A 1 195 ? 9.149 -16.185 21.182 1.00 91.94 195 ASN A C 1
ATOM 1523 O O . ASN A 1 195 ? 9.380 -16.787 20.134 1.00 91.94 195 ASN A O 1
ATOM 1527 N N . ILE A 1 196 ? 10.083 -15.571 21.901 1.00 89.12 196 ILE A N 1
ATOM 1528 C CA . ILE A 1 196 ? 11.515 -15.642 21.614 1.00 89.12 196 ILE A CA 1
ATOM 1529 C C . ILE A 1 196 ? 12.176 -16.469 22.725 1.00 89.12 196 ILE A C 1
ATOM 1531 O O . ILE A 1 196 ? 12.142 -16.046 23.885 1.00 89.12 196 ILE A O 1
ATOM 1535 N N . PRO A 1 197 ? 12.788 -17.626 22.414 1.00 86.62 197 PRO A N 1
ATOM 1536 C CA . PRO A 1 197 ? 13.580 -18.364 23.388 1.00 86.62 197 PRO A CA 1
ATOM 1537 C C . PRO A 1 197 ? 14.807 -17.544 23.795 1.00 86.62 197 PRO A C 1
ATOM 1539 O O . PRO A 1 197 ? 15.656 -17.216 22.967 1.00 86.62 197 PRO A O 1
ATOM 1542 N N . TYR A 1 198 ? 14.925 -17.226 25.079 1.00 83.50 198 TYR A N 1
ATOM 1543 C CA . TYR A 1 198 ? 16.025 -16.442 25.624 1.00 83.50 198 TYR A CA 1
ATOM 1544 C C . TYR A 1 198 ? 16.458 -16.997 26.984 1.00 83.50 198 TYR A C 1
ATOM 1546 O O . TYR A 1 198 ? 15.674 -17.092 27.923 1.00 83.50 198 TYR A O 1
ATOM 1554 N N . GLN A 1 199 ? 17.729 -17.397 27.091 1.00 85.69 199 GLN A N 1
ATOM 1555 C CA . GLN A 1 199 ? 18.320 -17.938 28.326 1.00 85.69 199 GLN A CA 1
ATOM 1556 C C . GLN A 1 199 ? 17.533 -19.111 28.957 1.00 85.69 199 GLN A C 1
ATOM 1558 O O . GLN A 1 199 ? 17.455 -19.244 30.176 1.00 85.69 199 GLN A O 1
ATOM 1563 N N . GLY A 1 200 ? 16.953 -19.987 28.128 1.00 86.00 200 GLY A N 1
ATOM 1564 C CA . GLY A 1 200 ? 16.190 -21.153 28.595 1.00 86.00 200 GLY A CA 1
ATOM 1565 C C . GLY A 1 200 ? 14.777 -20.836 29.101 1.00 86.00 200 GLY A C 1
ATOM 1566 O O . GLY A 1 200 ? 14.131 -21.714 29.669 1.00 86.00 200 GLY A O 1
ATOM 1567 N N . GLN A 1 201 ? 14.297 -19.608 28.896 1.00 90.44 201 GLN A N 1
ATOM 1568 C CA . GLN A 1 201 ? 12.917 -19.184 29.130 1.00 90.44 201 GLN A CA 1
ATOM 1569 C C . GLN A 1 201 ? 12.351 -18.526 27.867 1.00 90.44 201 GLN A C 1
ATOM 1571 O O . GLN A 1 201 ? 13.104 -18.109 26.991 1.00 90.44 201 GLN A O 1
ATOM 1576 N N . ASP A 1 202 ? 11.031 -18.402 27.779 1.00 90.69 202 ASP A N 1
ATOM 1577 C CA . ASP A 1 202 ? 10.383 -17.708 26.667 1.00 90.69 202 ASP A CA 1
ATOM 1578 C C . ASP A 1 202 ? 10.117 -16.246 27.035 1.00 90.69 202 ASP A C 1
ATOM 1580 O O . ASP A 1 202 ? 9.400 -15.959 27.997 1.00 90.69 202 ASP A O 1
ATOM 1584 N N . LEU A 1 203 ? 10.635 -15.318 26.231 1.00 91.62 203 LEU A N 1
ATOM 1585 C CA . LEU A 1 203 ? 10.115 -13.956 26.165 1.00 91.62 203 LEU A CA 1
ATOM 1586 C C . LEU A 1 203 ? 8.825 -13.994 25.344 1.00 91.62 203 LEU A C 1
ATOM 1588 O O . LEU A 1 203 ? 8.862 -14.231 24.138 1.00 91.62 203 LEU A O 1
ATOM 1592 N N . SER A 1 204 ? 7.687 -13.794 26.001 1.00 94.44 204 SER A N 1
ATOM 1593 C CA . SER A 1 204 ? 6.373 -13.758 25.356 1.00 94.44 204 SER A CA 1
ATOM 1594 C C . SER A 1 204 ? 6.028 -12.331 24.955 1.00 94.44 204 SER A C 1
ATOM 1596 O O . SER A 1 204 ? 6.094 -11.438 25.797 1.00 94.44 204 SER A O 1
ATOM 1598 N N . LEU A 1 205 ? 5.631 -12.131 23.700 1.00 95.25 205 LEU A N 1
ATOM 1599 C CA . LEU A 1 205 ? 5.275 -10.829 23.141 1.00 95.25 205 LEU A CA 1
ATOM 1600 C C . LEU A 1 205 ? 3.843 -10.863 22.603 1.00 95.25 205 LEU A C 1
ATOM 1602 O O . LEU A 1 205 ? 3.471 -11.793 21.880 1.00 95.25 205 LEU A O 1
ATOM 1606 N N . PHE A 1 206 ? 3.042 -9.856 22.948 1.00 97.50 206 PHE A N 1
ATOM 1607 C CA . PHE A 1 206 ? 1.668 -9.693 22.481 1.00 97.50 206 PHE A CA 1
ATOM 1608 C C . PHE A 1 206 ? 1.462 -8.292 21.910 1.00 97.50 206 PHE A C 1
ATOM 1610 O O . PHE A 1 206 ? 1.636 -7.293 22.598 1.00 97.50 206 PHE A O 1
ATOM 1617 N N . TYR A 1 207 ? 1.087 -8.242 20.636 1.00 97.38 207 TYR A N 1
ATOM 1618 C CA . TYR A 1 207 ? 0.878 -7.011 19.889 1.00 97.38 207 TYR A CA 1
ATOM 1619 C C . TYR A 1 207 ? -0.615 -6.736 19.778 1.00 97.38 207 TYR A C 1
ATOM 1621 O O . TYR A 1 207 ? -1.388 -7.637 19.438 1.00 97.38 207 TYR A O 1
ATOM 1629 N N . GLN A 1 208 ? -1.006 -5.485 20.003 1.00 97.31 208 GLN A N 1
ATOM 1630 C CA . GLN A 1 208 ? -2.355 -4.984 19.760 1.00 97.31 208 GLN A CA 1
ATOM 1631 C C . GLN A 1 208 ? -2.274 -3.666 18.996 1.00 97.31 208 GLN A C 1
ATOM 1633 O O . GLN A 1 208 ? -2.010 -2.610 19.566 1.00 97.31 208 GLN A O 1
ATOM 1638 N N . CYS A 1 209 ? -2.508 -3.733 17.690 1.00 95.38 209 CYS A N 1
ATOM 1639 C CA . CYS A 1 209 ? -2.305 -2.630 16.765 1.00 95.38 209 CYS A CA 1
ATOM 1640 C C . CYS A 1 209 ? -3.619 -2.180 16.135 1.00 95.38 209 CYS A C 1
ATOM 1642 O O . CYS A 1 209 ? -4.447 -2.991 15.732 1.00 95.38 209 CYS A O 1
ATOM 1644 N N . GLN A 1 210 ? -3.775 -0.874 15.969 1.00 93.06 210 GLN A N 1
ATOM 1645 C CA . GLN A 1 210 ? -4.858 -0.256 15.219 1.00 93.06 210 GLN A CA 1
ATOM 1646 C C . GLN A 1 210 ? -4.366 0.094 13.809 1.00 93.06 210 GLN A C 1
ATOM 1648 O O . GLN A 1 210 ? -3.548 1.008 13.667 1.00 93.06 210 GLN A O 1
ATOM 1653 N N . PRO A 1 211 ? -4.855 -0.584 12.756 1.00 93.19 211 PRO A N 1
ATOM 1654 C CA . PRO A 1 211 ? -4.527 -0.226 11.386 1.00 93.19 211 PRO A CA 1
ATOM 1655 C C . PRO A 1 211 ? -5.156 1.110 10.994 1.00 93.19 211 PRO A C 1
ATOM 1657 O O . PRO A 1 211 ? -6.343 1.357 11.245 1.00 93.19 211 PRO A O 1
ATOM 1660 N N . ARG A 1 212 ? -4.348 1.967 10.373 1.00 90.25 212 ARG A N 1
ATOM 1661 C CA . ARG A 1 212 ? -4.710 3.281 9.832 1.00 90.25 212 ARG A CA 1
ATOM 1662 C C . ARG A 1 212 ? -3.994 3.457 8.488 1.00 90.25 212 ARG A C 1
ATOM 1664 O O . ARG A 1 212 ? -2.873 3.952 8.425 1.00 90.25 212 ARG A O 1
ATOM 1671 N N . GLY A 1 213 ? -4.611 2.943 7.421 1.00 89.31 213 GLY A N 1
ATOM 1672 C CA . GLY A 1 213 ? -4.008 2.890 6.083 1.00 89.31 213 GLY A CA 1
ATOM 1673 C C . GLY A 1 213 ? -2.708 2.082 6.069 1.00 89.31 213 GLY A C 1
ATOM 1674 O O . GLY A 1 213 ? -2.718 0.869 6.297 1.00 89.31 213 GLY A O 1
ATOM 1675 N N . ASN A 1 214 ? -1.591 2.764 5.824 1.00 90.31 214 ASN A N 1
ATOM 1676 C CA . ASN A 1 214 ? -0.246 2.181 5.801 1.00 90.31 214 ASN A CA 1
ATOM 1677 C C . ASN A 1 214 ? 0.526 2.363 7.113 1.00 90.31 214 ASN A C 1
ATOM 1679 O O . ASN A 1 214 ? 1.742 2.181 7.146 1.00 90.31 214 ASN A O 1
ATOM 1683 N N . LYS A 1 215 ? -0.177 2.670 8.207 1.00 91.94 215 LYS A N 1
ATOM 1684 C CA . LYS A 1 215 ? 0.374 2.738 9.563 1.00 91.94 215 LYS A CA 1
ATOM 1685 C C . LYS A 1 215 ? -0.344 1.774 10.505 1.00 91.94 215 LYS A C 1
ATOM 1687 O O . LYS A 1 215 ? -1.548 1.538 10.379 1.00 91.94 215 LYS A O 1
ATOM 1692 N N . LEU A 1 216 ? 0.397 1.250 11.471 1.00 93.81 216 LEU A N 1
ATOM 1693 C CA . LEU A 1 216 ? -0.110 0.574 12.659 1.00 93.81 216 LEU A CA 1
ATOM 1694 C C . LEU A 1 216 ? 0.381 1.346 13.874 1.00 93.81 216 LEU A C 1
ATOM 1696 O O . LEU A 1 216 ? 1.582 1.535 14.006 1.00 93.81 216 LEU A O 1
ATOM 1700 N N . ASN A 1 217 ? -0.527 1.700 14.778 1.00 91.38 217 ASN A N 1
ATOM 1701 C CA . ASN A 1 217 ? -0.167 2.229 16.093 1.00 91.38 217 ASN A CA 1
ATOM 1702 C C . ASN A 1 217 ? -0.772 1.316 17.150 1.00 91.38 217 ASN A C 1
ATOM 1704 O O . ASN A 1 217 ? -1.949 0.954 17.044 1.00 91.38 217 ASN A O 1
ATOM 1708 N N . GLY A 1 218 ? -0.012 0.947 18.169 1.00 92.19 218 GLY A N 1
ATOM 1709 C CA . GLY A 1 218 ? -0.452 -0.082 19.096 1.00 92.19 218 GLY A CA 1
ATOM 1710 C C . GLY A 1 218 ? 0.330 -0.143 20.388 1.00 92.19 218 GLY A C 1
ATOM 1711 O O . GLY A 1 218 ? 1.179 0.698 20.653 1.00 92.19 218 GLY A O 1
ATOM 1712 N N . LEU A 1 219 ? 0.024 -1.183 21.152 1.00 94.62 219 LEU A N 1
ATOM 1713 C CA . LEU A 1 219 ? 0.720 -1.550 22.373 1.00 94.62 219 LEU A CA 1
ATOM 1714 C C . LEU A 1 219 ? 1.427 -2.890 22.162 1.00 94.62 219 LEU A C 1
ATOM 1716 O O . LEU A 1 219 ? 0.853 -3.816 21.574 1.00 94.62 219 LEU A O 1
ATOM 1720 N N . LEU A 1 220 ? 2.661 -2.981 22.645 1.00 96.00 220 LEU A N 1
ATOM 1721 C CA . LEU A 1 220 ? 3.392 -4.230 22.789 1.00 96.00 220 LEU A CA 1
ATOM 1722 C C . LEU A 1 220 ? 3.486 -4.578 24.270 1.00 96.00 220 LEU A C 1
ATOM 1724 O O . LEU A 1 220 ? 4.167 -3.890 25.025 1.00 96.00 220 LEU A O 1
ATOM 1728 N N . GLU A 1 221 ? 2.842 -5.669 24.669 1.00 96.44 221 GLU A N 1
ATOM 1729 C CA . GLU A 1 221 ? 2.996 -6.256 25.997 1.00 96.44 221 GLU A CA 1
ATOM 1730 C C . GLU A 1 221 ? 4.065 -7.352 25.959 1.00 96.44 221 GLU A C 1
ATOM 1732 O O . GLU A 1 221 ? 4.065 -8.210 25.068 1.00 96.44 221 GLU A O 1
ATOM 1737 N N . TYR A 1 222 ? 4.955 -7.366 26.950 1.00 94.12 222 TYR A N 1
ATOM 1738 C CA . TYR A 1 222 ? 5.962 -8.408 27.109 1.00 94.12 222 TYR A CA 1
ATOM 1739 C C . TYR A 1 222 ? 5.854 -9.111 28.461 1.00 94.12 222 TYR A C 1
ATOM 1741 O O . TYR A 1 222 ? 5.466 -8.523 29.472 1.00 94.12 222 TYR A O 1
ATOM 1749 N N . SER A 1 223 ? 6.257 -10.381 28.495 1.00 93.56 223 SER A N 1
ATOM 1750 C CA . SER A 1 223 ? 6.479 -11.119 29.736 1.00 93.56 223 SER A CA 1
ATOM 1751 C C . SER A 1 223 ? 7.707 -12.017 29.639 1.00 93.56 223 SER A C 1
ATOM 1753 O O . SER A 1 223 ? 7.862 -12.769 28.676 1.00 93.56 223 SER A O 1
ATOM 1755 N N . PHE A 1 224 ? 8.579 -11.941 30.644 1.00 92.25 224 PHE A N 1
ATOM 1756 C CA . PHE A 1 224 ? 9.803 -12.733 30.744 1.00 92.25 224 PHE A CA 1
ATOM 1757 C C . PHE A 1 224 ? 10.182 -12.943 32.213 1.00 92.25 224 PHE A C 1
ATOM 1759 O O . PHE A 1 224 ? 10.177 -11.995 32.996 1.00 92.25 224 PHE A O 1
ATOM 1766 N N . GLY A 1 225 ? 10.490 -14.179 32.617 1.00 87.12 225 GLY A N 1
ATOM 1767 C CA . GLY A 1 225 ? 10.975 -14.474 33.973 1.00 87.12 225 GLY A CA 1
ATOM 1768 C C . GLY A 1 225 ? 10.063 -14.021 35.121 1.00 87.12 225 GLY A C 1
ATOM 1769 O O . GLY A 1 225 ? 10.554 -13.684 36.196 1.00 87.12 225 GLY A O 1
ATOM 1770 N N . GLY A 1 226 ? 8.743 -13.977 34.904 1.00 86.50 226 GLY A N 1
ATOM 1771 C CA . GLY A 1 226 ? 7.766 -13.488 35.888 1.00 86.50 226 GLY A CA 1
ATOM 1772 C C . GLY A 1 226 ? 7.654 -11.961 35.976 1.00 86.50 226 GLY A C 1
ATOM 1773 O O . GLY A 1 226 ? 6.860 -11.459 36.768 1.00 86.50 226 GLY A O 1
ATOM 1774 N N . GLN A 1 227 ? 8.414 -11.225 35.164 1.00 88.88 227 GLN A N 1
ATOM 1775 C CA . GLN A 1 227 ? 8.241 -9.793 34.944 1.00 88.88 227 GLN A CA 1
ATOM 1776 C C . GLN A 1 227 ? 7.358 -9.557 33.716 1.00 88.88 227 GLN A C 1
ATOM 1778 O O . GLN A 1 227 ? 7.305 -10.385 32.801 1.00 88.88 227 GLN A O 1
ATOM 1783 N N . SER A 1 228 ? 6.668 -8.422 33.696 1.00 93.75 228 SER A N 1
ATOM 1784 C CA . SER A 1 228 ? 5.876 -7.966 32.558 1.00 93.75 228 SER A CA 1
ATOM 1785 C C . SER A 1 228 ? 5.907 -6.449 32.457 1.00 93.75 228 SER A C 1
ATOM 1787 O O . SER A 1 228 ? 6.152 -5.760 33.449 1.00 93.75 228 SER A O 1
ATOM 1789 N N . GLY A 1 229 ? 5.620 -5.946 31.268 1.00 93.69 229 GLY A N 1
ATOM 1790 C CA . GLY A 1 229 ? 5.443 -4.529 31.004 1.00 93.69 229 GLY A CA 1
ATOM 1791 C C . GLY A 1 229 ? 4.857 -4.321 29.618 1.00 93.69 229 GLY A C 1
ATOM 1792 O O . GLY A 1 229 ? 4.647 -5.278 28.871 1.00 93.69 229 GLY A O 1
ATOM 1793 N N . ASP A 1 230 ? 4.614 -3.065 29.288 1.00 94.75 230 ASP A N 1
ATOM 1794 C CA . ASP A 1 230 ? 4.049 -2.655 28.017 1.00 94.75 230 ASP A CA 1
ATOM 1795 C C . ASP A 1 230 ? 4.645 -1.322 27.566 1.00 94.75 230 ASP A C 1
ATOM 1797 O O . ASP A 1 230 ? 5.192 -0.565 28.375 1.00 94.75 230 ASP A O 1
ATOM 1801 N N . PHE A 1 231 ? 4.609 -1.075 26.260 1.00 92.75 231 PHE A N 1
ATOM 1802 C CA . PHE A 1 231 ? 4.984 0.207 25.675 1.00 92.75 231 PHE A CA 1
ATOM 1803 C C . PHE A 1 231 ? 4.351 0.397 24.293 1.00 92.75 231 PHE A C 1
ATOM 1805 O O . PHE A 1 231 ? 4.009 -0.569 23.601 1.00 92.75 231 PHE A O 1
ATOM 1812 N N . ASP A 1 232 ? 4.194 1.663 23.905 1.00 92.44 232 ASP A N 1
ATOM 1813 C CA . ASP A 1 232 ? 3.645 2.049 22.608 1.00 92.44 232 ASP A CA 1
ATOM 1814 C C . ASP A 1 232 ? 4.584 1.640 21.467 1.00 92.44 232 ASP A C 1
ATOM 1816 O O . ASP A 1 232 ? 5.810 1.746 21.559 1.00 92.44 232 ASP A O 1
ATOM 1820 N N . ILE A 1 233 ? 3.990 1.196 20.364 1.00 93.94 233 ILE A N 1
ATOM 1821 C CA . ILE A 1 233 ? 4.693 0.774 19.157 1.00 93.94 233 ILE A CA 1
ATOM 1822 C C . ILE A 1 233 ? 4.038 1.345 17.908 1.00 93.94 233 ILE A C 1
ATOM 1824 O O . ILE A 1 233 ? 2.819 1.530 17.834 1.00 93.94 233 ILE A O 1
ATOM 1828 N N . GLU A 1 234 ? 4.865 1.531 16.888 1.00 93.56 234 GLU A N 1
ATOM 1829 C CA . GLU A 1 234 ? 4.434 1.918 15.556 1.00 93.56 234 GLU A CA 1
ATOM 1830 C C . GLU A 1 234 ? 5.008 0.960 14.511 1.00 93.56 234 GLU A C 1
ATOM 1832 O O . GLU A 1 234 ? 6.093 0.389 14.676 1.00 93.56 234 GLU A O 1
ATOM 1837 N N . ALA A 1 235 ? 4.266 0.785 13.421 1.00 95.12 235 ALA A N 1
ATOM 1838 C CA . ALA A 1 235 ? 4.748 0.108 12.230 1.00 95.12 235 ALA A CA 1
ATOM 1839 C C . ALA A 1 235 ? 4.257 0.808 10.967 1.00 95.12 235 ALA A C 1
ATOM 1841 O O . ALA A 1 235 ? 3.166 1.380 10.926 1.00 95.12 235 ALA A O 1
ATOM 1842 N N . THR A 1 236 ? 5.044 0.700 9.905 1.00 93.56 236 THR A N 1
ATOM 1843 C CA . THR A 1 236 ? 4.690 1.209 8.578 1.00 93.56 236 THR A CA 1
ATOM 1844 C C . THR A 1 236 ? 4.601 0.063 7.588 1.00 93.56 236 THR A C 1
ATOM 1846 O O . THR A 1 236 ? 5.428 -0.850 7.601 1.00 93.56 236 THR A O 1
ATOM 1849 N N . ARG A 1 237 ? 3.578 0.077 6.730 1.00 92.62 237 ARG A N 1
ATOM 1850 C CA . ARG A 1 237 ? 3.462 -0.922 5.670 1.00 92.62 237 ARG A CA 1
ATOM 1851 C C . ARG A 1 237 ? 4.537 -0.660 4.628 1.00 92.62 237 ARG A C 1
ATOM 1853 O O . ARG A 1 237 ? 4.758 0.478 4.217 1.00 92.62 237 ARG A O 1
ATOM 1860 N N . GLN A 1 238 ? 5.154 -1.719 4.133 1.00 88.50 238 GLN A N 1
ATOM 1861 C CA . GLN A 1 238 ? 5.923 -1.662 2.908 1.00 88.50 238 GLN A CA 1
ATOM 1862 C C . GLN A 1 238 ? 4.968 -1.419 1.738 1.00 88.50 238 GLN A C 1
ATOM 1864 O O . GLN A 1 238 ? 4.229 -2.309 1.319 1.00 88.50 238 GLN A O 1
ATOM 1869 N N . VAL A 1 239 ? 4.988 -0.196 1.217 1.00 82.00 239 VAL A N 1
ATOM 1870 C CA . VAL A 1 239 ? 4.273 0.181 -0.001 1.00 82.00 239 VAL A CA 1
ATOM 1871 C C . VAL A 1 239 ? 5.305 0.386 -1.094 1.00 82.00 239 VAL A C 1
ATOM 1873 O O . VAL A 1 239 ? 6.312 1.065 -0.899 1.00 82.00 239 VAL A O 1
ATOM 1876 N N . MET A 1 240 ? 5.073 -0.243 -2.239 1.00 81.62 240 MET A N 1
ATOM 1877 C CA . MET A 1 240 ? 5.898 -0.031 -3.418 1.00 81.62 240 MET A CA 1
ATOM 1878 C C . MET A 1 240 ? 5.536 1.310 -4.054 1.00 81.62 240 MET A C 1
ATOM 1880 O O . MET A 1 240 ? 4.354 1.609 -4.217 1.00 81.62 240 MET A O 1
ATOM 1884 N N . ASP A 1 241 ? 6.548 2.085 -4.443 1.00 82.25 241 ASP A N 1
ATOM 1885 C CA . ASP A 1 241 ? 6.353 3.349 -5.155 1.00 82.25 241 ASP A CA 1
ATOM 1886 C C . ASP A 1 241 ? 5.466 3.142 -6.397 1.00 82.25 241 ASP A C 1
ATOM 1888 O O . ASP A 1 241 ? 5.654 2.190 -7.158 1.00 82.25 241 ASP A O 1
ATOM 1892 N N . LYS A 1 242 ? 4.491 4.030 -6.617 1.00 83.56 242 LYS A N 1
ATOM 1893 C CA . LYS A 1 242 ? 3.530 3.916 -7.727 1.00 83.56 242 LYS A CA 1
ATOM 1894 C C . LYS A 1 242 ? 4.190 3.839 -9.106 1.00 83.56 242 LYS A C 1
ATOM 1896 O O . LYS A 1 242 ? 3.658 3.172 -9.990 1.00 83.56 242 LYS A O 1
ATOM 1901 N N . ASN A 1 243 ? 5.347 4.474 -9.292 1.00 87.69 243 ASN A N 1
ATOM 1902 C CA . ASN A 1 243 ? 6.107 4.384 -10.534 1.00 87.69 243 ASN A CA 1
ATOM 1903 C C . ASN A 1 243 ? 6.727 2.989 -10.667 1.00 87.69 243 ASN A C 1
ATOM 1905 O O . ASN A 1 243 ? 6.614 2.362 -11.712 1.00 87.69 243 ASN A O 1
ATOM 1909 N N . LEU A 1 244 ? 7.276 2.424 -9.587 1.00 91.12 244 LEU A N 1
ATOM 1910 C CA . LEU A 1 244 ? 7.729 1.029 -9.604 1.00 91.12 244 LEU A CA 1
ATOM 1911 C C . LEU A 1 244 ? 6.570 0.061 -9.896 1.00 91.12 244 LEU A C 1
ATOM 1913 O O . LEU A 1 244 ? 6.733 -0.862 -10.691 1.00 91.12 244 LEU A O 1
ATOM 1917 N N . VAL A 1 245 ? 5.378 0.300 -9.335 1.00 89.75 245 VAL A N 1
ATOM 1918 C CA . VAL A 1 245 ? 4.178 -0.493 -9.655 1.00 89.75 245 VAL A CA 1
ATOM 1919 C C . VAL A 1 245 ? 3.828 -0.399 -11.142 1.00 89.75 245 VAL A C 1
ATOM 1921 O O . VAL A 1 245 ? 3.517 -1.424 -11.748 1.00 89.75 245 VAL A O 1
ATOM 1924 N N . ALA A 1 246 ? 3.915 0.790 -11.745 1.00 89.94 246 ALA A N 1
ATOM 1925 C CA . ALA A 1 246 ? 3.656 0.984 -13.170 1.00 89.94 246 ALA A CA 1
ATOM 1926 C C . ALA A 1 246 ? 4.628 0.196 -14.067 1.00 89.94 246 ALA A C 1
ATOM 1928 O O . ALA A 1 246 ? 4.266 -0.164 -15.186 1.00 89.94 246 ALA A O 1
ATOM 1929 N N . PHE A 1 247 ? 5.830 -0.129 -13.586 1.00 95.94 247 PHE A N 1
ATOM 1930 C CA . PHE A 1 247 ? 6.823 -0.886 -14.352 1.00 95.94 247 PHE A CA 1
ATOM 1931 C C . PHE A 1 247 ? 6.635 -2.408 -14.316 1.00 95.94 247 PHE A C 1
ATOM 1933 O O . PHE A 1 247 ? 7.134 -3.107 -15.199 1.00 95.94 247 PHE A O 1
ATOM 1940 N N . VAL A 1 248 ? 5.905 -2.933 -13.325 1.00 95.19 248 VAL A N 1
ATOM 1941 C CA . VAL A 1 248 ? 5.631 -4.375 -13.184 1.00 95.19 248 VAL A CA 1
ATOM 1942 C C . VAL A 1 248 ? 4.883 -4.890 -14.410 1.00 95.19 248 VAL A C 1
ATOM 1944 O O . VAL A 1 248 ? 3.856 -4.330 -14.787 1.00 95.19 248 VAL A O 1
ATOM 1947 N N . GLY A 1 249 ? 5.358 -5.982 -15.007 1.00 96.19 249 GLY A N 1
ATOM 1948 C CA . GLY A 1 249 ? 4.756 -6.585 -16.194 1.00 96.19 249 GLY A CA 1
ATOM 1949 C C . GLY A 1 249 ? 5.786 -7.185 -17.144 1.00 96.19 249 GLY A C 1
ATOM 1950 O O . GLY A 1 249 ? 6.987 -7.175 -16.882 1.00 96.19 249 GLY A O 1
ATOM 1951 N N . GLN A 1 250 ? 5.304 -7.714 -18.266 1.00 98.25 250 GLN A N 1
ATOM 1952 C CA . GLN A 1 250 ? 6.158 -8.173 -19.356 1.00 98.25 250 GLN A CA 1
ATOM 1953 C C . GLN A 1 250 ? 6.219 -7.128 -20.464 1.00 98.25 250 GLN A C 1
ATOM 1955 O O . GLN A 1 250 ? 5.187 -6.647 -20.922 1.00 98.25 250 GLN A O 1
ATOM 1960 N N . TRP A 1 251 ? 7.422 -6.841 -20.943 1.00 98.25 251 TRP A N 1
ATOM 1961 C CA . TRP A 1 251 ? 7.697 -5.864 -21.985 1.00 98.25 251 TRP A CA 1
ATOM 1962 C C . TRP A 1 251 ? 8.398 -6.560 -23.148 1.00 98.25 251 TRP A C 1
ATOM 1964 O O . TRP A 1 251 ? 9.424 -7.213 -22.963 1.00 98.25 251 TRP A O 1
ATOM 1974 N N . ALA A 1 252 ? 7.823 -6.461 -24.345 1.00 98.12 252 ALA A N 1
ATOM 1975 C CA . ALA A 1 252 ? 8.496 -6.824 -25.585 1.00 98.12 252 ALA A CA 1
ATOM 1976 C C . ALA A 1 252 ? 9.316 -5.616 -26.037 1.00 98.12 252 ALA A C 1
ATOM 1978 O O . ALA A 1 252 ? 8.736 -4.622 -26.474 1.00 98.12 252 ALA A O 1
ATOM 1979 N N . CYS A 1 253 ? 10.632 -5.687 -25.870 1.00 98.12 253 CYS A N 1
ATOM 1980 C CA . CYS A 1 253 ? 11.547 -4.608 -26.204 1.00 98.12 253 CYS A CA 1
ATOM 1981 C C . CYS A 1 253 ? 12.201 -4.849 -27.568 1.00 98.12 253 CYS A C 1
ATOM 1983 O O . CYS A 1 253 ? 12.316 -5.984 -28.028 1.00 98.12 253 CYS A O 1
ATOM 1985 N N . GLU A 1 254 ? 12.649 -3.770 -28.192 1.00 97.75 254 GLU A N 1
ATOM 1986 C CA . GLU A 1 254 ? 13.388 -3.745 -29.447 1.00 97.75 254 GLU A CA 1
ATOM 1987 C C . GLU A 1 254 ? 14.561 -2.774 -29.298 1.00 97.75 254 GLU A C 1
ATOM 1989 O O . GLU A 1 254 ? 14.387 -1.644 -28.830 1.00 97.75 254 GLU A O 1
ATOM 1994 N N . ALA A 1 255 ? 15.750 -3.226 -29.681 1.00 95.94 255 ALA A N 1
ATOM 1995 C CA . ALA A 1 255 ? 16.962 -2.419 -29.742 1.00 95.94 255 ALA A CA 1
ATOM 1996 C C . ALA A 1 255 ? 17.807 -2.878 -30.934 1.00 95.94 255 ALA A C 1
ATOM 1998 O O . ALA A 1 255 ? 17.785 -4.055 -31.291 1.00 95.94 255 ALA A O 1
ATOM 1999 N N . THR A 1 256 ? 18.561 -1.967 -31.536 1.00 93.56 256 THR A N 1
ATOM 2000 C CA . THR A 1 256 ? 19.489 -2.279 -32.629 1.00 93.56 256 THR A CA 1
ATOM 2001 C C . THR A 1 256 ? 20.896 -1.961 -32.159 1.00 93.56 256 THR A C 1
ATOM 2003 O O . THR A 1 256 ? 21.120 -0.869 -31.640 1.00 93.56 256 THR A O 1
ATOM 2006 N N . ASP A 1 257 ? 21.815 -2.911 -32.297 1.00 89.12 257 ASP A N 1
ATOM 2007 C CA . ASP A 1 257 ? 23.218 -2.721 -31.922 1.00 89.12 257 ASP A CA 1
ATOM 2008 C C . ASP A 1 257 ? 23.997 -1.905 -32.984 1.00 89.12 257 ASP A C 1
ATOM 2010 O O . ASP A 1 257 ? 23.443 -1.574 -34.040 1.00 89.12 257 ASP A O 1
ATOM 2014 N N . PRO A 1 258 ? 25.264 -1.521 -32.732 1.00 87.62 258 PRO A N 1
ATOM 2015 C CA . PRO A 1 258 ? 26.032 -0.681 -33.656 1.00 87.62 258 PRO A CA 1
ATOM 2016 C C . PRO A 1 258 ? 26.298 -1.334 -35.017 1.00 87.62 258 PRO A C 1
ATOM 2018 O O . PRO A 1 258 ? 26.489 -0.622 -36.004 1.00 87.62 258 PRO A O 1
ATOM 2021 N N . ASP A 1 259 ? 26.283 -2.668 -35.078 1.00 89.38 259 ASP A N 1
ATOM 2022 C CA . ASP A 1 259 ? 26.447 -3.443 -36.309 1.00 89.38 259 ASP A CA 1
ATOM 2023 C C . ASP A 1 259 ? 25.137 -3.539 -37.112 1.00 89.38 259 ASP A C 1
ATOM 2025 O O . ASP A 1 259 ? 25.107 -4.080 -38.222 1.00 89.38 259 ASP A O 1
ATOM 2029 N N . GLY A 1 260 ? 24.044 -2.981 -36.583 1.00 91.25 260 GLY A N 1
ATOM 2030 C CA . GLY A 1 260 ? 22.732 -2.973 -37.218 1.00 91.25 260 GLY A CA 1
ATOM 2031 C C . GLY A 1 260 ? 21.914 -4.236 -36.953 1.00 91.25 260 GLY A C 1
ATOM 2032 O O . GLY A 1 260 ? 20.897 -4.442 -37.618 1.00 91.25 260 GLY A O 1
ATOM 2033 N N . VAL A 1 261 ? 22.324 -5.088 -36.010 1.00 91.81 261 VAL A N 1
ATOM 2034 C CA . VAL A 1 261 ? 21.572 -6.294 -35.655 1.00 91.81 261 VAL A CA 1
ATOM 2035 C C . VAL A 1 261 ? 20.426 -5.920 -34.722 1.00 91.81 261 VAL A C 1
ATOM 2037 O O . VAL A 1 261 ? 20.605 -5.254 -33.701 1.00 91.81 261 VAL A O 1
ATOM 2040 N N . GLU A 1 262 ? 19.220 -6.357 -35.078 1.00 95.44 262 GLU A N 1
ATOM 2041 C CA . GLU A 1 262 ? 18.036 -6.190 -34.240 1.00 95.44 262 GLU A CA 1
ATOM 2042 C C . GLU A 1 262 ? 17.987 -7.240 -33.127 1.00 95.44 262 GLU A C 1
ATOM 2044 O O . GLU A 1 262 ? 18.032 -8.447 -33.373 1.00 95.44 262 GLU A O 1
ATOM 2049 N N . HIS A 1 263 ? 17.772 -6.768 -31.905 1.00 94.69 263 HIS A N 1
ATOM 2050 C CA . HIS A 1 263 ? 17.531 -7.570 -30.714 1.00 94.69 263 HIS A CA 1
ATOM 2051 C C . HIS A 1 263 ? 16.096 -7.361 -30.240 1.00 94.69 263 HIS A C 1
ATOM 2053 O O . HIS A 1 263 ? 15.584 -6.239 -30.235 1.00 94.69 263 HIS A O 1
ATOM 2059 N N . ARG A 1 264 ? 15.439 -8.446 -29.815 1.00 96.69 264 ARG A N 1
ATOM 2060 C CA . ARG A 1 264 ? 14.033 -8.433 -29.369 1.00 96.69 264 ARG A CA 1
ATOM 2061 C C . ARG A 1 264 ? 13.879 -9.014 -27.959 1.00 96.69 264 ARG A C 1
ATOM 2063 O O . ARG A 1 264 ? 13.213 -10.043 -27.800 1.00 96.69 264 ARG A O 1
ATOM 2070 N N . PRO A 1 265 ? 14.524 -8.422 -26.935 1.00 96.50 265 PRO A N 1
ATOM 2071 C CA . PRO A 1 265 ? 14.484 -8.978 -25.595 1.00 96.50 265 PRO A CA 1
ATOM 2072 C C . PRO A 1 265 ? 13.098 -8.842 -24.960 1.00 96.50 265 PRO A C 1
ATOM 2074 O O . PRO A 1 265 ? 12.381 -7.860 -25.156 1.00 96.50 265 PRO A O 1
ATOM 2077 N N . VAL A 1 266 ? 12.733 -9.821 -24.138 1.00 97.94 266 VAL A N 1
ATOM 2078 C CA . VAL A 1 266 ? 11.559 -9.759 -23.270 1.00 97.94 266 VAL A CA 1
ATOM 2079 C C . VAL A 1 266 ? 12.018 -9.431 -21.856 1.00 97.94 266 VAL A C 1
ATOM 2081 O O . VAL A 1 266 ? 12.657 -10.254 -21.204 1.00 97.94 266 VAL A O 1
ATOM 2084 N N . LEU A 1 267 ? 11.659 -8.244 -21.373 1.00 98.12 267 LEU A N 1
ATOM 2085 C CA . LEU A 1 267 ? 11.879 -7.820 -19.992 1.00 98.12 267 LEU A CA 1
ATOM 2086 C C . LEU A 1 267 ? 10.648 -8.200 -19.158 1.00 98.12 267 LEU A C 1
ATOM 2088 O O . LEU A 1 267 ? 9.561 -7.669 -19.362 1.00 98.12 267 LEU A O 1
ATOM 2092 N N . THR A 1 268 ? 10.805 -9.130 -18.222 1.00 98.12 268 THR A N 1
ATOM 2093 C CA . THR A 1 268 ? 9.760 -9.535 -17.270 1.00 98.12 268 THR A CA 1
ATOM 2094 C C . THR A 1 268 ? 10.073 -8.934 -15.912 1.00 98.12 268 THR A C 1
ATOM 2096 O O . THR A 1 268 ? 11.035 -9.356 -15.283 1.00 98.12 268 THR A O 1
ATOM 2099 N N . VAL A 1 269 ? 9.279 -7.963 -15.468 1.00 97.50 269 VAL A N 1
ATOM 2100 C CA . VAL A 1 269 ? 9.455 -7.241 -14.205 1.00 97.50 269 VAL A CA 1
ATOM 2101 C C . VAL A 1 269 ? 8.433 -7.728 -13.185 1.00 97.50 269 VAL A C 1
ATOM 2103 O O . VAL A 1 269 ? 7.228 -7.696 -13.435 1.00 97.50 269 VAL A O 1
ATOM 2106 N N . GLU A 1 270 ? 8.910 -8.128 -12.012 1.00 94.12 270 GLU A N 1
ATOM 2107 C CA . GLU A 1 270 ? 8.095 -8.623 -10.907 1.00 94.12 270 GLU A CA 1
ATOM 2108 C C . GLU A 1 270 ? 8.381 -7.847 -9.620 1.00 94.12 270 GLU A C 1
ATOM 2110 O O . GLU A 1 270 ? 9.473 -7.314 -9.406 1.00 94.12 270 GLU A O 1
ATOM 2115 N N . LYS A 1 271 ? 7.398 -7.832 -8.716 1.00 89.56 271 LYS A N 1
ATOM 2116 C CA . LYS A 1 271 ? 7.575 -7.268 -7.376 1.00 89.56 271 LYS A CA 1
ATOM 2117 C C . LYS A 1 271 ? 8.567 -8.104 -6.565 1.00 89.56 271 LYS A C 1
ATOM 2119 O O . LYS A 1 271 ? 8.513 -9.334 -6.591 1.00 89.56 271 LYS A O 1
ATOM 2124 N N . ASN A 1 272 ? 9.424 -7.430 -5.803 1.00 83.88 272 ASN A N 1
ATOM 2125 C CA . ASN A 1 272 ? 10.335 -8.038 -4.838 1.00 83.88 272 ASN A CA 1
ATOM 2126 C C . ASN A 1 272 ? 10.417 -7.162 -3.573 1.00 83.88 272 ASN A C 1
ATOM 2128 O O . ASN A 1 272 ? 11.240 -6.250 -3.478 1.00 83.88 272 ASN A O 1
ATOM 2132 N N . GLY A 1 273 ? 9.510 -7.386 -2.615 1.00 76.88 273 GLY A N 1
ATOM 2133 C CA . GLY A 1 273 ? 9.349 -6.510 -1.447 1.00 76.88 273 GLY A CA 1
ATOM 2134 C C . GLY A 1 273 ? 8.997 -5.070 -1.852 1.00 76.88 273 GLY A C 1
ATOM 2135 O O . GLY A 1 273 ? 8.075 -4.856 -2.640 1.00 76.88 273 GLY A O 1
ATOM 2136 N N . LYS A 1 274 ? 9.758 -4.084 -1.347 1.00 76.50 274 LYS A N 1
ATOM 2137 C CA . LYS A 1 274 ? 9.655 -2.658 -1.738 1.00 76.50 274 LYS A CA 1
ATOM 2138 C C . LYS A 1 274 ? 10.193 -2.356 -3.144 1.00 76.50 274 LYS A C 1
ATOM 2140 O O . LYS A 1 274 ? 9.922 -1.279 -3.667 1.00 76.50 274 LYS A O 1
ATOM 2145 N N . GLY A 1 275 ? 10.974 -3.265 -3.726 1.00 88.25 275 GLY A N 1
ATOM 2146 C CA . GLY A 1 275 ? 11.648 -3.077 -5.007 1.00 88.25 275 GLY A CA 1
ATOM 2147 C C . GLY A 1 275 ? 11.091 -3.964 -6.113 1.00 88.25 275 GLY A C 1
ATOM 2148 O O . GLY A 1 275 ? 10.057 -4.622 -5.974 1.00 88.25 275 GLY A O 1
ATOM 2149 N N . LEU A 1 276 ? 11.814 -3.997 -7.224 1.00 93.25 276 LEU A N 1
ATOM 2150 C CA . LEU A 1 276 ? 11.513 -4.848 -8.365 1.00 93.25 276 LEU A CA 1
ATOM 2151 C C . LEU A 1 276 ? 12.701 -5.755 -8.644 1.00 93.25 276 LEU A C 1
ATOM 2153 O O . LEU A 1 276 ? 13.850 -5.359 -8.455 1.00 93.25 276 LEU A O 1
ATOM 2157 N N . LYS A 1 277 ? 12.396 -6.942 -9.150 1.00 95.19 277 LYS A N 1
ATOM 2158 C CA . LYS A 1 277 ? 13.351 -7.811 -9.833 1.00 95.19 277 LYS A CA 1
ATOM 2159 C C . LYS A 1 277 ? 12.905 -7.961 -11.280 1.00 95.19 277 LYS A C 1
ATOM 2161 O O . LYS A 1 277 ? 11.717 -7.814 -11.578 1.00 95.19 277 LYS A O 1
ATOM 2166 N N . ALA A 1 278 ? 13.823 -8.295 -12.171 1.00 97.62 278 ALA A N 1
ATOM 2167 C CA . ALA A 1 278 ? 13.462 -8.621 -13.535 1.00 97.62 278 ALA A CA 1
ATOM 2168 C C . ALA A 1 278 ? 14.271 -9.776 -14.114 1.00 97.62 278 ALA A C 1
ATOM 2170 O O . ALA A 1 278 ? 15.349 -10.124 -13.640 1.00 97.62 278 ALA A O 1
ATOM 2171 N N . VAL A 1 279 ? 13.725 -10.360 -15.172 1.00 97.75 279 VAL A N 1
ATOM 2172 C CA . VAL A 1 279 ? 14.421 -11.283 -16.064 1.00 97.75 279 VAL A CA 1
ATOM 2173 C C . VAL A 1 279 ? 14.411 -10.668 -17.450 1.00 97.75 279 VAL A C 1
ATOM 2175 O O . VAL A 1 279 ? 13.350 -10.272 -17.935 1.00 97.75 279 VAL A O 1
ATOM 2178 N N . ILE A 1 280 ? 15.571 -10.617 -18.092 1.00 97.38 280 ILE A N 1
ATOM 2179 C CA . ILE A 1 280 ? 15.693 -10.234 -19.498 1.00 97.38 280 ILE A CA 1
ATOM 2180 C C . ILE A 1 280 ? 16.001 -11.497 -20.290 1.00 97.38 280 ILE A C 1
ATOM 2182 O O . ILE A 1 280 ? 16.984 -12.175 -20.005 1.00 97.38 280 ILE A O 1
ATOM 2186 N N . ASP A 1 281 ? 15.148 -11.815 -21.258 1.00 96.19 281 ASP A N 1
ATOM 2187 C CA . ASP A 1 281 ? 15.293 -12.955 -22.164 1.00 96.19 281 ASP A CA 1
ATOM 2188 C C . ASP A 1 281 ? 15.511 -12.448 -23.591 1.00 96.19 281 ASP A C 1
ATOM 2190 O O . ASP A 1 281 ? 14.582 -11.917 -24.201 1.00 96.19 281 ASP A O 1
ATOM 2194 N N . ASN A 1 282 ? 16.725 -12.598 -24.119 1.00 92.19 282 ASN A N 1
ATOM 2195 C CA . ASN A 1 282 ? 17.043 -12.287 -25.509 1.00 92.19 282 ASN A CA 1
ATOM 2196 C C . ASN A 1 282 ? 17.240 -13.586 -26.300 1.00 92.19 282 ASN A C 1
ATOM 2198 O O . ASN A 1 282 ? 18.342 -14.129 -26.366 1.00 92.19 282 ASN A O 1
ATOM 2202 N N . GLY A 1 283 ? 16.158 -14.124 -26.866 1.00 88.00 283 GLY A N 1
ATOM 2203 C CA . GLY A 1 283 ? 16.225 -15.332 -27.697 1.00 88.00 283 GLY A CA 1
ATOM 2204 C C . GLY A 1 283 ? 16.678 -16.596 -26.950 1.00 88.00 283 GLY A C 1
ATOM 2205 O O . GLY A 1 283 ? 17.312 -17.461 -27.546 1.00 88.00 283 GLY A O 1
ATOM 2206 N N . GLY A 1 284 ? 16.370 -16.715 -25.655 1.00 87.81 284 GLY A N 1
ATOM 2207 C CA . GLY A 1 284 ? 16.750 -17.837 -24.793 1.00 87.81 284 GLY A CA 1
ATOM 2208 C C . GLY A 1 284 ? 17.980 -17.567 -23.925 1.00 87.81 284 GLY A C 1
ATOM 2209 O O . GLY A 1 284 ? 18.169 -18.259 -22.920 1.00 87.81 284 GLY A O 1
ATOM 2210 N N . LEU A 1 285 ? 18.779 -16.547 -24.252 1.00 90.31 285 LEU A N 1
ATOM 2211 C CA . LEU A 1 285 ? 19.838 -16.065 -23.375 1.00 90.31 285 LEU A CA 1
ATOM 2212 C C . LEU A 1 285 ? 19.207 -15.198 -22.281 1.00 90.31 285 LEU A C 1
ATOM 2214 O O . LEU A 1 285 ? 18.629 -14.149 -22.567 1.00 90.31 285 LEU A O 1
ATOM 2218 N N . LYS A 1 286 ? 19.292 -15.655 -21.028 1.00 94.06 286 LYS A N 1
ATOM 2219 C CA . LYS A 1 286 ? 18.624 -15.024 -19.885 1.00 94.06 286 LYS A CA 1
ATOM 2220 C C . LYS A 1 286 ? 19.613 -14.436 -18.896 1.00 94.06 286 LYS A C 1
ATOM 2222 O O . LYS A 1 286 ? 20.623 -15.059 -18.586 1.00 94.06 286 LYS A O 1
ATOM 2227 N N . THR A 1 287 ? 19.251 -13.290 -18.338 1.00 95.31 287 THR A N 1
ATOM 2228 C CA . THR A 1 287 ? 19.934 -12.684 -17.192 1.00 95.31 287 THR A CA 1
ATOM 2229 C C . THR A 1 287 ? 18.912 -12.122 -16.208 1.00 95.31 287 THR A C 1
ATOM 2231 O O . THR A 1 287 ? 17.777 -11.806 -16.587 1.00 95.31 287 THR A O 1
ATOM 2234 N N . THR A 1 288 ? 19.288 -12.045 -14.935 1.00 95.88 288 THR A N 1
ATOM 2235 C CA . THR A 1 288 ? 18.455 -11.504 -13.858 1.00 95.88 288 THR A CA 1
ATOM 2236 C C . THR A 1 288 ? 18.916 -10.106 -13.476 1.00 95.88 288 THR A C 1
ATOM 2238 O O . THR A 1 288 ? 20.095 -9.771 -13.548 1.00 95.88 288 THR A O 1
ATOM 2241 N N . VAL A 1 289 ? 17.960 -9.294 -13.049 1.00 96.19 289 VAL A N 1
ATOM 2242 C CA . VAL A 1 289 ? 18.165 -7.958 -12.499 1.00 96.19 289 VAL A CA 1
ATOM 2243 C C . VAL A 1 289 ? 17.569 -7.967 -11.102 1.00 96.19 289 VAL A C 1
ATOM 2245 O O . VAL A 1 289 ? 16.359 -8.134 -10.956 1.00 96.19 289 VAL A O 1
ATOM 2248 N N . ASP A 1 290 ? 18.401 -7.787 -10.083 1.00 87.00 290 ASP A N 1
ATOM 2249 C CA . ASP A 1 290 ? 17.953 -7.869 -8.686 1.00 87.00 290 ASP A CA 1
ATOM 2250 C C . ASP A 1 290 ? 17.566 -6.506 -8.092 1.00 87.00 290 ASP A C 1
ATOM 2252 O O . ASP A 1 290 ? 16.911 -6.450 -7.051 1.00 87.00 290 ASP A O 1
ATOM 2256 N N . GLU A 1 291 ? 17.931 -5.406 -8.759 1.00 88.81 291 GLU A N 1
ATOM 2257 C CA . GLU A 1 291 ? 17.625 -4.048 -8.314 1.00 88.81 291 GLU A CA 1
ATOM 2258 C C . GLU A 1 291 ? 17.244 -3.151 -9.499 1.00 88.81 291 GLU A C 1
ATOM 2260 O O . GLU A 1 291 ? 18.020 -2.959 -10.436 1.00 88.81 291 GLU A O 1
ATOM 2265 N N . ILE A 1 292 ? 16.047 -2.564 -9.432 1.00 95.94 292 ILE A N 1
ATOM 2266 C CA . ILE A 1 292 ? 15.585 -1.520 -10.351 1.00 95.94 292 ILE A CA 1
ATOM 2267 C C . ILE A 1 292 ? 15.281 -0.273 -9.533 1.00 95.94 292 ILE A C 1
ATOM 2269 O O . ILE A 1 292 ? 14.436 -0.297 -8.636 1.00 95.94 292 ILE A O 1
ATOM 2273 N N . LYS A 1 293 ? 15.963 0.824 -9.855 1.00 94.06 293 LYS A N 1
ATOM 2274 C CA . LYS A 1 293 ? 15.770 2.127 -9.212 1.00 94.06 293 LYS A CA 1
ATOM 2275 C C . LYS A 1 293 ? 14.856 2.985 -10.063 1.00 94.06 293 LYS A C 1
ATOM 2277 O O . LYS A 1 293 ? 14.913 2.904 -11.283 1.00 94.06 293 LYS A O 1
ATOM 2282 N N . TYR A 1 294 ? 14.064 3.840 -9.429 1.00 94.12 294 TYR A N 1
ATOM 2283 C CA . TYR A 1 294 ? 13.353 4.910 -10.117 1.00 94.12 294 TYR A CA 1
ATOM 2284 C C . TYR A 1 294 ? 13.891 6.254 -9.636 1.00 94.12 294 TYR A C 1
ATOM 2286 O O . TYR A 1 294 ? 13.772 6.584 -8.457 1.00 94.12 294 TYR A O 1
ATOM 2294 N N . ALA A 1 295 ? 14.523 7.005 -10.533 1.00 93.19 295 ALA A N 1
ATOM 2295 C CA . ALA A 1 295 ? 15.089 8.315 -10.237 1.00 93.19 295 ALA A CA 1
ATOM 2296 C C . ALA A 1 295 ? 14.954 9.227 -11.456 1.00 93.19 295 ALA A C 1
ATOM 2298 O O . ALA A 1 295 ? 15.102 8.783 -12.595 1.00 93.19 295 ALA A O 1
ATOM 2299 N N . ASP A 1 296 ? 14.643 10.501 -11.216 1.00 92.81 296 ASP A N 1
ATOM 2300 C CA . ASP A 1 296 ? 14.527 11.530 -12.256 1.00 92.81 296 ASP A CA 1
ATOM 2301 C C . ASP A 1 296 ? 13.623 11.119 -13.434 1.00 92.81 296 ASP A C 1
ATOM 2303 O O . ASP A 1 296 ? 13.920 11.384 -14.600 1.00 92.81 296 ASP A O 1
ATOM 2307 N N . GLY A 1 297 ? 12.523 10.417 -13.138 1.00 93.25 297 GLY A N 1
ATOM 2308 C CA . GLY A 1 297 ? 11.560 9.958 -14.143 1.00 93.25 297 GLY A CA 1
ATOM 2309 C C . GLY A 1 297 ? 11.983 8.722 -14.945 1.00 93.25 297 GLY A C 1
ATOM 2310 O O . GLY A 1 297 ? 11.333 8.410 -15.941 1.00 93.25 297 GLY A O 1
ATOM 2311 N N . HIS A 1 298 ? 13.060 8.037 -14.550 1.00 97.62 298 HIS A N 1
ATOM 2312 C CA . HIS A 1 298 ? 13.591 6.876 -15.261 1.00 97.62 298 HIS A CA 1
ATOM 2313 C C . HIS A 1 298 ? 13.765 5.666 -14.340 1.00 97.62 298 HIS A C 1
ATOM 2315 O O . HIS A 1 298 ? 14.234 5.791 -13.209 1.00 97.62 298 HIS A O 1
ATOM 2321 N N . TYR A 1 299 ? 13.446 4.485 -14.863 1.00 97.62 299 TYR A N 1
ATOM 2322 C CA . TYR A 1 299 ? 13.877 3.197 -14.340 1.00 97.62 299 TYR A CA 1
ATOM 2323 C C . TYR A 1 299 ? 15.324 2.951 -14.753 1.00 97.62 299 TYR A C 1
ATOM 2325 O O . TYR A 1 299 ? 15.654 2.998 -15.941 1.00 97.62 299 TYR A O 1
ATOM 2333 N N . ILE A 1 300 ? 16.173 2.699 -13.763 1.00 97.56 300 ILE A N 1
ATOM 2334 C CA . ILE A 1 300 ? 17.611 2.512 -13.916 1.00 97.56 300 ILE A CA 1
ATOM 2335 C C . ILE A 1 300 ? 17.981 1.153 -13.339 1.00 97.56 300 ILE A C 1
ATOM 2337 O O . ILE A 1 300 ? 17.689 0.873 -12.173 1.00 97.56 300 ILE A O 1
ATOM 2341 N N . PHE A 1 301 ? 18.616 0.315 -14.150 1.00 97.81 301 PHE A N 1
ATOM 2342 C CA . PHE A 1 301 ? 19.085 -1.003 -13.735 1.00 97.81 301 PHE A CA 1
ATOM 2343 C C . PHE A 1 301 ? 20.214 -1.500 -14.634 1.00 97.81 301 PHE A C 1
ATOM 2345 O O . PHE A 1 301 ? 20.362 -1.044 -15.766 1.00 97.81 301 PHE A O 1
ATOM 2352 N N . SER A 1 302 ? 20.987 -2.461 -14.138 1.00 96.75 302 SER A N 1
ATOM 2353 C CA . SER A 1 302 ? 22.112 -3.039 -14.870 1.00 96.75 302 SER A CA 1
ATOM 2354 C C . SER A 1 302 ? 21.982 -4.553 -14.950 1.00 96.75 302 SER A C 1
ATOM 2356 O O . SER A 1 302 ? 21.440 -5.189 -14.048 1.00 96.75 302 SER A O 1
ATOM 2358 N N . CYS A 1 303 ? 22.495 -5.132 -16.027 1.00 95.06 303 CYS A N 1
ATOM 2359 C CA . CYS A 1 303 ? 22.607 -6.577 -16.190 1.00 95.06 303 CYS A CA 1
ATOM 2360 C C . CYS A 1 303 ? 23.868 -6.931 -16.975 1.00 95.06 303 CYS A C 1
ATOM 2362 O O . CYS A 1 303 ? 24.451 -6.078 -17.645 1.00 95.06 303 CYS A O 1
ATOM 2364 N N . VAL A 1 304 ? 24.276 -8.195 -16.893 1.00 93.38 304 VAL A N 1
ATOM 2365 C CA . VAL A 1 304 ? 25.391 -8.737 -17.673 1.00 93.38 304 VAL A CA 1
ATOM 2366 C C . VAL A 1 304 ? 24.889 -9.935 -18.467 1.00 93.38 304 VAL A C 1
ATOM 2368 O O . VAL A 1 304 ? 24.211 -10.810 -17.919 1.00 93.38 304 VAL A O 1
ATOM 2371 N N . PHE A 1 305 ? 25.215 -9.962 -19.755 1.00 90.62 305 PHE A N 1
ATOM 2372 C CA . PHE A 1 305 ? 25.057 -11.129 -20.611 1.00 90.62 305 PHE A CA 1
ATOM 2373 C C . PHE A 1 305 ? 26.424 -11.753 -20.860 1.00 90.62 305 PHE A C 1
ATOM 2375 O O . PHE A 1 305 ? 27.325 -11.077 -21.347 1.00 90.62 305 PHE A O 1
ATOM 2382 N N . SER A 1 306 ? 26.552 -13.043 -20.561 1.00 86.31 306 SER A N 1
ATOM 2383 C CA . SER A 1 306 ? 27.752 -13.820 -20.871 1.00 86.31 306 SER A CA 1
ATOM 2384 C C . SER A 1 306 ? 27.458 -14.754 -22.041 1.00 86.31 306 SER A C 1
ATOM 2386 O O . SER A 1 306 ? 26.574 -15.610 -21.948 1.00 86.31 306 SER A O 1
ATOM 2388 N N . HIS A 1 307 ? 28.196 -14.612 -23.139 1.00 79.81 307 HIS A N 1
ATOM 2389 C CA . HIS A 1 307 ? 28.110 -15.504 -24.296 1.00 79.81 307 HIS A CA 1
ATOM 2390 C C . HIS A 1 307 ? 29.510 -15.774 -24.849 1.00 79.81 307 HIS A C 1
ATOM 2392 O O . HIS A 1 307 ? 30.292 -14.847 -25.025 1.00 79.81 307 HIS A O 1
ATOM 2398 N N . ASP A 1 308 ? 29.853 -17.046 -25.065 1.00 84.19 308 ASP A N 1
ATOM 2399 C CA . ASP A 1 308 ? 31.165 -17.480 -25.575 1.00 84.19 308 ASP A CA 1
ATOM 2400 C C . ASP A 1 308 ? 32.383 -16.901 -24.821 1.00 84.19 308 ASP A C 1
ATOM 2402 O O . ASP A 1 308 ? 33.448 -16.662 -25.387 1.00 84.19 308 ASP A O 1
ATOM 2406 N N . GLY A 1 309 ? 32.237 -16.697 -23.506 1.00 82.75 309 GLY A N 1
ATOM 2407 C CA . GLY A 1 309 ? 33.287 -16.140 -22.643 1.00 82.75 309 GLY A CA 1
ATOM 2408 C C . GLY A 1 309 ? 33.456 -14.620 -22.740 1.00 82.75 309 GLY A C 1
ATOM 2409 O O . GLY A 1 309 ? 34.368 -14.082 -22.115 1.00 82.75 309 GLY A O 1
ATOM 2410 N N . LEU A 1 310 ? 32.592 -13.936 -23.496 1.00 86.19 310 LEU A N 1
ATOM 2411 C CA . LEU A 1 310 ? 32.480 -12.483 -23.525 1.00 86.19 310 LEU A CA 1
ATOM 2412 C C . LEU A 1 310 ? 31.365 -12.034 -22.576 1.00 86.19 310 LEU A C 1
ATOM 2414 O O . LEU A 1 310 ? 30.221 -12.471 -22.714 1.00 86.19 310 LEU A O 1
ATOM 2418 N N . ASP A 1 311 ? 31.701 -11.127 -21.661 1.00 90.94 311 ASP A N 1
ATOM 2419 C CA . ASP A 1 311 ? 30.731 -10.436 -20.816 1.00 90.94 311 ASP A CA 1
ATOM 2420 C C . ASP A 1 311 ? 30.375 -9.083 -21.436 1.00 90.94 311 ASP A C 1
ATOM 2422 O O . ASP A 1 311 ? 31.246 -8.251 -21.701 1.00 90.94 311 ASP A O 1
ATOM 2426 N N . VAL A 1 312 ? 29.079 -8.859 -21.637 1.00 91.75 312 VAL A N 1
ATOM 2427 C CA . VAL A 1 312 ? 28.517 -7.582 -22.078 1.00 91.75 312 VAL A CA 1
ATOM 2428 C C . VAL A 1 312 ? 27.709 -6.999 -20.930 1.00 91.75 312 VAL A C 1
ATOM 2430 O O . VAL A 1 312 ? 26.670 -7.542 -20.548 1.00 91.75 312 VAL A O 1
ATOM 2433 N N . SER A 1 313 ? 28.191 -5.893 -20.368 1.00 94.50 313 SER A N 1
ATOM 2434 C CA . SER A 1 313 ? 27.470 -5.143 -19.339 1.00 94.50 313 SER A CA 1
ATOM 2435 C C . SER A 1 313 ? 26.511 -4.160 -19.995 1.00 94.50 313 SER A C 1
ATOM 2437 O O . SER A 1 313 ? 26.921 -3.409 -20.874 1.00 94.50 313 SER A O 1
ATOM 2439 N N . LEU A 1 314 ? 25.255 -4.137 -19.553 1.00 95.75 314 LEU A N 1
ATOM 2440 C CA . LEU A 1 314 ? 24.215 -3.236 -20.048 1.00 95.75 314 LEU A CA 1
ATOM 2441 C C . LEU A 1 314 ? 23.645 -2.417 -18.893 1.00 95.75 314 LEU A C 1
ATOM 2443 O O . LEU A 1 314 ? 23.150 -2.989 -17.920 1.00 95.75 314 LEU A O 1
ATOM 2447 N N . ASN A 1 315 ? 23.652 -1.094 -19.026 1.00 97.44 315 ASN A N 1
ATOM 2448 C CA . ASN A 1 315 ? 23.037 -0.161 -18.087 1.00 97.44 315 ASN A CA 1
ATOM 2449 C C . ASN A 1 315 ? 21.825 0.482 -18.751 1.00 97.44 315 ASN A C 1
ATOM 2451 O O . ASN A 1 315 ? 21.948 1.271 -19.682 1.00 97.44 315 ASN A O 1
ATOM 2455 N N . TRP A 1 316 ? 20.646 0.125 -18.269 1.00 98.06 316 TRP A N 1
ATOM 2456 C CA . TRP A 1 316 ? 19.376 0.591 -18.791 1.00 98.06 316 TRP A CA 1
ATOM 2457 C C . TRP A 1 316 ? 18.954 1.872 -18.089 1.00 98.06 316 TRP A C 1
ATOM 2459 O O . TRP A 1 316 ? 18.998 1.961 -16.861 1.00 98.06 316 TRP A O 1
ATOM 2469 N N . LYS A 1 317 ? 18.464 2.830 -18.873 1.00 98.25 317 LYS A N 1
ATOM 2470 C CA . LYS A 1 317 ? 17.772 4.025 -18.398 1.00 98.25 317 LYS A CA 1
ATOM 2471 C C . LYS A 1 317 ? 16.537 4.249 -19.259 1.00 98.25 317 LYS A C 1
ATOM 2473 O O . LYS A 1 317 ? 16.622 4.752 -20.376 1.00 98.25 317 LYS A O 1
ATOM 2478 N N . CYS A 1 318 ? 15.373 3.864 -18.751 1.00 97.81 318 CYS A N 1
ATOM 2479 C CA . CYS A 1 318 ? 14.128 3.893 -19.518 1.00 97.81 318 CYS A CA 1
ATOM 2480 C C . CYS A 1 318 ? 12.977 4.526 -18.742 1.00 97.81 318 CYS A C 1
ATOM 2482 O O . CYS A 1 318 ? 13.044 4.699 -17.534 1.00 97.81 318 CYS A O 1
ATOM 2484 N N . LYS A 1 319 ? 11.909 4.892 -19.438 1.00 97.00 319 LYS A N 1
ATOM 2485 C CA . LYS A 1 319 ? 10.671 5.434 -18.877 1.00 97.00 319 LYS A CA 1
ATOM 2486 C C . LYS A 1 319 ? 9.475 4.742 -19.515 1.00 97.00 319 LYS A C 1
ATOM 2488 O O . LYS A 1 319 ? 9.584 4.195 -20.616 1.00 97.00 319 LYS A O 1
ATOM 2493 N N . THR A 1 320 ? 8.333 4.822 -18.845 1.00 96.06 320 THR A N 1
ATOM 2494 C CA . THR A 1 320 ? 7.065 4.281 -19.337 1.00 96.06 320 THR A CA 1
ATOM 2495 C C . THR A 1 320 ? 6.041 5.378 -19.568 1.00 96.06 320 THR A C 1
ATOM 2497 O O . THR A 1 320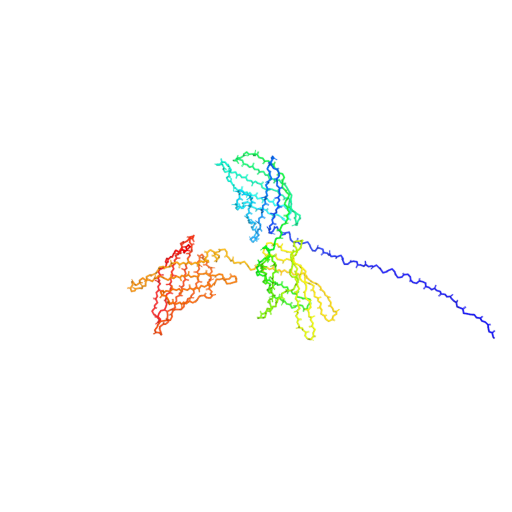 ? 5.950 6.309 -18.772 1.00 96.06 320 THR A O 1
ATOM 2500 N N . ASP A 1 321 ? 5.233 5.214 -20.608 1.00 94.06 321 ASP A N 1
ATOM 2501 C CA . ASP A 1 321 ? 4.016 5.987 -20.857 1.00 94.06 321 ASP A CA 1
ATOM 2502 C C . ASP A 1 321 ? 2.886 5.000 -21.181 1.00 94.06 321 ASP A C 1
ATOM 2504 O O . ASP A 1 321 ? 2.829 4.427 -22.272 1.00 94.06 321 ASP A O 1
ATOM 2508 N N . GLY A 1 322 ? 2.065 4.696 -20.171 1.00 91.19 322 GLY A N 1
ATOM 2509 C CA . GLY A 1 322 ? 1.095 3.601 -20.217 1.00 91.19 322 GLY A CA 1
ATOM 2510 C C . GLY A 1 322 ? 1.755 2.247 -20.512 1.00 91.19 322 GLY A C 1
ATOM 2511 O O . GLY A 1 322 ? 2.498 1.702 -19.689 1.00 91.19 322 GLY A O 1
ATOM 2512 N N . ASP A 1 323 ? 1.478 1.720 -21.704 1.00 96.06 323 ASP A N 1
ATOM 2513 C CA . ASP A 1 323 ? 2.013 0.447 -22.202 1.00 96.06 323 ASP A CA 1
ATOM 2514 C C . ASP A 1 323 ? 3.231 0.610 -23.119 1.00 96.06 323 ASP A C 1
ATOM 2516 O O . ASP A 1 323 ? 3.727 -0.378 -23.662 1.00 96.06 323 ASP A O 1
ATOM 2520 N N . GLY A 1 324 ? 3.720 1.836 -23.308 1.00 97.06 324 GLY A N 1
ATOM 2521 C CA . GLY A 1 324 ? 4.959 2.121 -24.023 1.00 97.06 324 GLY A CA 1
ATOM 2522 C C . GLY A 1 324 ? 6.159 2.197 -23.081 1.00 97.06 324 GLY A C 1
ATOM 2523 O O . GLY A 1 324 ? 6.072 2.780 -22.002 1.00 97.06 324 GLY A O 1
ATOM 2524 N N . LEU A 1 325 ? 7.292 1.651 -23.518 1.00 98.00 325 LEU A N 1
ATOM 2525 C CA . LEU A 1 325 ? 8.613 1.800 -22.910 1.00 98.00 325 LEU A CA 1
ATOM 2526 C C . LEU A 1 325 ? 9.536 2.499 -23.909 1.00 98.00 325 LEU A C 1
ATOM 2528 O O . LEU A 1 325 ? 9.526 2.189 -25.099 1.00 98.00 325 LEU A O 1
ATOM 2532 N N . SER A 1 326 ? 10.342 3.441 -23.430 1.00 97.94 326 SER A N 1
ATOM 2533 C CA . SER A 1 326 ? 11.388 4.088 -24.233 1.00 97.94 326 SER A CA 1
ATOM 2534 C C . SER A 1 326 ? 12.598 4.399 -23.366 1.00 97.94 326 SER A C 1
ATOM 2536 O O . SER A 1 326 ? 12.439 4.688 -22.179 1.00 97.94 326 SER A O 1
ATOM 2538 N N . GLY A 1 327 ? 13.797 4.354 -23.929 1.00 97.81 327 GLY A N 1
ATOM 2539 C CA . GLY A 1 327 ? 15.002 4.651 -23.171 1.00 97.81 327 GLY A CA 1
ATOM 2540 C C . GLY A 1 327 ? 16.287 4.433 -23.940 1.00 97.81 327 GLY A C 1
ATOM 2541 O O . GLY A 1 327 ? 16.296 4.276 -25.161 1.00 97.81 327 GLY A O 1
ATOM 2542 N N . GLU A 1 328 ? 17.362 4.397 -23.170 1.00 98.19 328 GLU A N 1
ATOM 2543 C CA . GLU A 1 328 ? 18.720 4.165 -23.633 1.00 98.19 328 GLU A CA 1
ATOM 2544 C C . GLU A 1 328 ? 19.349 3.007 -22.849 1.00 98.19 328 GLU A C 1
ATOM 2546 O O . GLU A 1 328 ? 18.993 2.747 -21.692 1.00 98.19 328 GLU A O 1
ATOM 2551 N N . ILE A 1 329 ? 20.266 2.299 -23.502 1.00 97.75 329 ILE A N 1
ATOM 2552 C CA . ILE A 1 329 ? 21.080 1.234 -22.926 1.00 97.75 329 ILE A CA 1
ATOM 2553 C C . ILE A 1 329 ? 22.539 1.572 -23.208 1.00 97.75 329 ILE A C 1
ATOM 2555 O O . ILE A 1 329 ? 22.972 1.501 -24.357 1.00 97.75 329 ILE A O 1
ATOM 2559 N N . ASP A 1 330 ? 23.297 1.901 -22.169 1.00 97.62 330 ASP A N 1
ATOM 2560 C CA . ASP A 1 330 ? 24.749 2.013 -22.280 1.00 97.62 330 ASP A CA 1
ATOM 2561 C C . ASP A 1 330 ? 25.361 0.617 -22.175 1.00 97.62 330 ASP A C 1
ATOM 2563 O O . ASP A 1 330 ? 25.125 -0.087 -21.187 1.00 97.62 330 ASP A O 1
ATOM 2567 N N . TYR A 1 331 ? 26.149 0.213 -23.169 1.00 95.25 331 TYR A N 1
ATOM 2568 C CA . TYR A 1 331 ? 26.833 -1.077 -23.175 1.00 95.25 331 TYR A CA 1
ATOM 2569 C C . TYR A 1 331 ? 28.345 -0.924 -22.975 1.00 95.25 331 TYR A C 1
ATOM 2571 O O . TYR A 1 331 ? 28.951 0.059 -23.404 1.00 95.25 331 TYR A O 1
ATOM 2579 N N . ASP A 1 332 ? 28.954 -1.919 -22.332 1.00 94.62 332 ASP A N 1
ATOM 2580 C CA . ASP A 1 332 ? 30.401 -2.152 -22.313 1.00 94.62 332 ASP A CA 1
ATOM 2581 C C . ASP A 1 332 ? 30.646 -3.624 -22.666 1.00 94.62 332 ASP A C 1
ATOM 2583 O O . ASP A 1 332 ? 30.289 -4.528 -21.903 1.00 94.62 332 ASP A O 1
ATOM 2587 N N . ALA A 1 333 ? 31.208 -3.854 -23.850 1.00 90.19 333 ALA A N 1
ATOM 2588 C CA . ALA A 1 333 ? 31.606 -5.158 -24.356 1.00 90.19 333 ALA A CA 1
ATOM 2589 C C . ALA A 1 333 ? 33.138 -5.215 -24.397 1.00 90.19 333 ALA A C 1
ATOM 2591 O O . ALA A 1 333 ? 33.769 -4.934 -25.416 1.00 90.19 333 ALA A O 1
ATOM 2592 N N . ASN A 1 334 ? 33.749 -5.563 -23.261 1.00 85.50 334 ASN A N 1
ATOM 2593 C CA . ASN A 1 334 ? 35.203 -5.689 -23.117 1.00 85.50 334 ASN A CA 1
ATOM 2594 C C . ASN A 1 334 ? 35.988 -4.427 -23.550 1.00 85.50 334 ASN A C 1
ATOM 2596 O O . ASN A 1 334 ? 37.020 -4.511 -24.220 1.00 85.50 334 ASN A O 1
ATOM 2600 N N . GLY A 1 335 ? 35.497 -3.246 -23.166 1.00 85.94 335 GLY A N 1
ATOM 2601 C CA . GLY A 1 335 ? 36.117 -1.952 -23.451 1.00 85.94 335 GLY A CA 1
ATOM 2602 C C . GLY A 1 335 ? 35.576 -1.239 -24.689 1.00 85.94 335 GLY A C 1
ATOM 2603 O O . GLY A 1 335 ? 35.829 -0.039 -24.825 1.00 85.94 335 GLY A O 1
ATOM 2604 N N . ASP A 1 336 ? 34.811 -1.921 -25.547 1.00 89.31 336 ASP A N 1
ATOM 2605 C CA . ASP A 1 336 ? 33.990 -1.253 -26.556 1.00 89.31 336 ASP A CA 1
ATOM 2606 C C . ASP A 1 336 ? 32.696 -0.741 -25.917 1.00 89.31 336 ASP A C 1
ATOM 2608 O O . ASP A 1 336 ? 31.970 -1.494 -25.264 1.00 89.31 336 ASP A O 1
ATOM 2612 N N . ARG A 1 337 ? 32.437 0.560 -26.056 1.00 95.12 337 ARG A N 1
ATOM 2613 C CA . ARG A 1 337 ? 31.382 1.269 -25.327 1.00 95.12 337 ARG A CA 1
ATOM 2614 C C . ARG A 1 337 ? 30.532 2.093 -26.265 1.00 95.12 337 ARG A C 1
ATOM 2616 O O . ARG A 1 337 ? 31.052 2.818 -27.111 1.00 95.12 337 ARG A O 1
ATOM 2623 N N . GLY A 1 338 ? 29.235 2.085 -26.012 1.00 95.31 338 GLY A N 1
ATOM 2624 C CA . GLY A 1 338 ? 28.293 2.929 -26.725 1.00 95.31 338 GLY A CA 1
ATOM 2625 C C . GLY A 1 338 ? 26.930 2.942 -26.058 1.00 95.31 338 GLY A C 1
ATOM 2626 O O . GLY A 1 338 ? 26.739 2.378 -24.982 1.00 95.31 338 GLY A O 1
ATOM 2627 N N . THR A 1 339 ? 25.986 3.588 -26.730 1.00 96.94 339 THR A N 1
ATOM 2628 C CA . THR A 1 339 ? 24.615 3.760 -26.254 1.00 96.94 339 THR A CA 1
ATOM 2629 C C . THR A 1 339 ? 23.657 3.331 -27.353 1.00 96.94 339 THR A C 1
ATOM 2631 O O . THR A 1 339 ? 23.799 3.748 -28.503 1.00 96.94 339 THR A O 1
ATOM 2634 N N . LEU A 1 340 ? 22.674 2.508 -26.997 1.00 95.38 340 LEU A N 1
ATOM 2635 C CA . LEU A 1 340 ? 21.614 2.043 -27.888 1.00 95.38 340 LEU A CA 1
ATOM 2636 C C . LEU A 1 340 ? 20.285 2.645 -27.451 1.00 95.38 340 LEU A C 1
ATOM 2638 O O . LEU A 1 340 ? 20.003 2.727 -26.257 1.00 95.38 340 LEU A O 1
ATOM 2642 N N . SER A 1 341 ? 19.433 3.014 -28.403 1.00 97.12 341 SER A N 1
ATOM 2643 C CA . SER A 1 341 ? 18.034 3.297 -28.085 1.00 97.12 341 SER A CA 1
ATOM 2644 C C . SER A 1 341 ? 17.272 1.992 -27.886 1.00 97.12 341 SER A C 1
ATOM 2646 O O . SER A 1 341 ? 17.466 1.027 -28.626 1.00 97.12 341 SER A O 1
ATOM 2648 N N . VAL A 1 342 ? 16.363 1.986 -26.917 1.00 98.00 342 VAL A N 1
ATOM 2649 C CA . VAL A 1 342 ? 15.422 0.891 -26.705 1.00 98.00 342 VAL A CA 1
ATOM 2650 C C . VAL A 1 342 ? 14.001 1.416 -26.689 1.00 98.00 342 VAL A C 1
ATOM 2652 O O . VAL A 1 342 ? 13.688 2.435 -26.067 1.00 98.00 342 VAL A O 1
ATOM 2655 N N . VAL A 1 343 ? 13.124 0.692 -27.366 1.00 98.31 343 VAL A N 1
ATOM 2656 C CA . VAL A 1 343 ? 11.679 0.877 -27.281 1.00 98.31 343 VAL A CA 1
ATOM 2657 C C . VAL A 1 343 ? 11.046 -0.427 -26.840 1.00 98.31 343 VAL A C 1
ATOM 2659 O O . VAL A 1 343 ? 11.620 -1.495 -27.015 1.00 98.31 343 VAL A O 1
ATOM 2662 N N . GLY A 1 344 ? 9.864 -0.368 -26.250 1.00 97.44 344 GLY A N 1
ATOM 2663 C CA . GLY A 1 344 ? 9.144 -1.574 -25.895 1.00 97.44 344 GLY A CA 1
ATOM 2664 C C . GLY A 1 344 ? 7.657 -1.352 -25.749 1.00 97.44 344 GLY A C 1
ATOM 2665 O O . GLY A 1 344 ? 7.179 -0.226 -25.607 1.00 97.44 344 GLY A O 1
ATOM 2666 N N . LYS A 1 345 ? 6.920 -2.458 -25.785 1.00 98.06 345 LYS A N 1
ATOM 2667 C CA . LYS A 1 345 ? 5.479 -2.481 -25.565 1.00 98.06 345 LYS A CA 1
ATOM 2668 C C . LYS A 1 345 ? 5.125 -3.530 -24.523 1.00 98.06 345 LYS A C 1
ATOM 2670 O O . LYS A 1 345 ? 5.638 -4.652 -24.577 1.00 98.06 345 LYS A O 1
ATOM 2675 N N . ARG A 1 346 ? 4.242 -3.184 -23.588 1.00 97.56 346 ARG A N 1
ATOM 2676 C CA . ARG A 1 346 ? 3.712 -4.137 -22.611 1.00 97.56 346 ARG A CA 1
ATOM 2677 C C . ARG A 1 346 ? 2.979 -5.271 -23.336 1.00 97.56 346 ARG A C 1
ATOM 2679 O O . ARG A 1 346 ? 2.231 -5.035 -24.287 1.00 97.56 346 ARG A O 1
ATOM 2686 N N . LYS A 1 347 ? 3.220 -6.509 -22.911 1.00 93.62 347 LYS A N 1
ATOM 2687 C CA . LYS A 1 347 ? 2.452 -7.678 -23.345 1.00 93.62 347 LYS A CA 1
ATOM 2688 C C . LYS A 1 347 ? 1.164 -7.744 -22.524 1.00 93.62 347 LYS A C 1
ATOM 2690 O O . LYS A 1 347 ? 1.225 -7.635 -21.301 1.00 93.62 347 LYS A O 1
ATOM 2695 N N . ASN A 1 348 ? 0.038 -7.899 -23.217 1.00 70.56 348 ASN A N 1
ATOM 2696 C CA . ASN A 1 348 ? -1.282 -8.078 -22.609 1.00 70.56 348 ASN A CA 1
ATOM 2697 C C . ASN A 1 348 ? -1.477 -9.487 -22.061 1.00 70.56 348 ASN A C 1
ATOM 2699 O O . ASN A 1 348 ? -0.940 -10.430 -22.691 1.00 70.56 348 ASN A O 1
#

Foldseek 3Di:
DDDDDDDDDDDDDDPPPPPDPPPPPDPPQQFPAAKKWWWDDDPPDIKTKIWGWDDDPPDIWTWIDIPPDIFIWAPWDDPSFKIWIKTWDDDPNAIKIKIDIFTDDRFWTKDKIFIDRVPDTPDMDITIMGGDDALVQPAAKKWKWDQDPVRDIFTKIKGWDQDPNDIWIWIDRDPDIDTWPPADQDPQWTKTWDWDDDPNWTWIWIWTWHDRRQKTWTKIWIDDPNDIDIDIIMIGGLDADVQQVLVAAKKFKWWADPVRDIWTWIWHWDDDGNAIKIWIQTPNQIWIWPGWDQDPQWTWTWTWTADPNWIKIWIWTWHDDRQKIWTKIWIDTPNDTDIIIMIIGGDD